Protein AF-A0A812VWT1-F1 (afdb_monomer_lite)

Secondary structure (DSSP, 8-state):
----PPP---------S----HHHHHHHHHHS-S-S----S-EE-TTS---S-BSS----SSPPSSTTTTTTEEPPPEEE--GGG-S--EEEE-S-PPB--S--TT--S--PPBP--S-STT-TTT-----TTTTTSHHHHHHHHHHHHHHHH--SEEEE-S--STTTSSSSBS---TT-----SSHIIIIIITTT-STTTTT--EEE---TTTTTTT-TTB-HHHHHHGGG---TT--S-EE--SSSEEEEEEESS-EEEEEE---GGGT---TT---TT-TT-

Organism: Symbiodinium pilosum (NCBI:txid2952)

InterPro domains:
  IPR004843 Calcineurin-like, phosphoesterase domain [PF00149] (89-245)
  IPR029052 Metallo-dependent phosphatase-like [G3DSA:3.60.21.10] (85-283)
  IPR029052 Metallo-dependent phosphatase-like [SSF56300] (87-274)
  IPR051558 Metallophosphoesterase Purple Acid Phosphatase [PTHR10161] (81-273)

Structure (mmCIF, N/CA/C/O backbone):
data_AF-A0A812VWT1-F1
#
_entry.id   AF-A0A812VWT1-F1
#
loop_
_atom_site.group_PDB
_atom_site.id
_atom_site.type_symbol
_atom_site.label_atom_id
_atom_site.label_alt_id
_atom_site.label_comp_id
_atom_site.label_asym_id
_atom_site.label_entity_id
_atom_site.label_seq_id
_atom_site.pdbx_PDB_ins_code
_atom_site.Cartn_x
_atom_site.Cartn_y
_atom_site.Cartn_z
_atom_site.occupancy
_atom_site.B_iso_or_equiv
_atom_site.auth_seq_id
_atom_site.auth_comp_id
_atom_site.auth_asym_id
_atom_site.auth_atom_id
_atom_site.pdbx_PDB_model_num
ATOM 1 N N . GLU A 1 1 ? 45.066 -14.397 -31.683 1.00 34.97 1 GLU A N 1
ATOM 2 C CA . GLU A 1 1 ? 45.046 -12.925 -31.746 1.00 34.97 1 GLU A CA 1
ATOM 3 C C . GLU A 1 1 ? 43.611 -12.455 -31.602 1.00 34.97 1 GLU A C 1
ATOM 5 O O . GLU A 1 1 ? 42.744 -12.846 -32.369 1.00 34.97 1 GLU A O 1
ATOM 10 N N . THR A 1 2 ? 43.358 -11.752 -30.507 1.00 27.92 2 THR A N 1
ATOM 11 C CA . THR A 1 2 ? 42.080 -11.172 -30.090 1.00 27.92 2 THR A CA 1
ATOM 12 C C . THR A 1 2 ? 41.893 -9.795 -30.716 1.00 27.92 2 THR A C 1
ATOM 14 O O . THR A 1 2 ? 42.810 -8.981 -30.677 1.00 27.92 2 THR A O 1
ATOM 17 N N . THR A 1 3 ? 40.701 -9.512 -31.235 1.00 26.77 3 THR A N 1
ATOM 18 C CA . THR A 1 3 ? 40.217 -8.151 -31.542 1.00 26.77 3 THR A CA 1
ATOM 19 C C . THR A 1 3 ? 38.682 -8.212 -31.554 1.00 26.77 3 THR A C 1
ATOM 21 O O . THR A 1 3 ? 38.081 -8.747 -32.476 1.00 26.77 3 THR A O 1
ATOM 24 N N . THR A 1 4 ? 38.048 -8.094 -30.383 1.00 27.67 4 THR A N 1
ATOM 25 C CA . THR A 1 4 ? 37.348 -6.894 -29.864 1.00 27.67 4 THR A CA 1
ATOM 26 C C . THR A 1 4 ? 36.261 -6.343 -30.789 1.00 27.67 4 THR A C 1
ATOM 28 O O . THR A 1 4 ? 36.541 -5.612 -31.736 1.00 27.67 4 THR A O 1
ATOM 31 N N . PHE A 1 5 ? 35.008 -6.655 -30.442 1.00 25.62 5 PHE A N 1
ATOM 32 C CA . PHE A 1 5 ? 33.813 -5.936 -30.877 1.00 25.62 5 PHE A CA 1
ATOM 33 C C . PHE A 1 5 ? 33.654 -4.657 -30.041 1.00 25.62 5 PHE A C 1
ATOM 35 O O . PHE A 1 5 ? 33.629 -4.716 -28.814 1.00 25.62 5 PHE A O 1
ATOM 42 N N . ASN A 1 6 ? 33.541 -3.511 -30.714 1.00 26.50 6 ASN A N 1
ATOM 43 C CA . ASN A 1 6 ? 33.273 -2.213 -30.098 1.00 26.50 6 ASN A CA 1
ATOM 44 C C . ASN A 1 6 ? 31.811 -2.124 -29.639 1.00 26.50 6 ASN A C 1
ATOM 46 O O . ASN A 1 6 ? 30.895 -2.172 -30.460 1.00 26.50 6 ASN A O 1
ATOM 50 N N . SER A 1 7 ? 31.600 -1.935 -28.337 1.00 28.67 7 SER A N 1
ATOM 51 C CA . SER A 1 7 ? 30.342 -1.454 -27.770 1.00 28.67 7 SER A CA 1
ATOM 52 C C . SER A 1 7 ? 30.236 0.057 -27.982 1.00 28.67 7 SER A C 1
ATOM 54 O O . SER A 1 7 ? 31.038 0.821 -27.445 1.00 28.67 7 SER A O 1
ATOM 56 N N . VAL A 1 8 ? 29.236 0.503 -28.738 1.00 28.08 8 VAL A N 1
ATOM 57 C CA . VAL A 1 8 ? 28.826 1.912 -28.770 1.00 28.08 8 VAL A CA 1
ATOM 58 C C . VAL A 1 8 ? 27.808 2.116 -27.648 1.00 28.08 8 VAL A C 1
ATOM 60 O O . VAL A 1 8 ? 26.605 1.995 -27.860 1.00 28.08 8 VAL A O 1
ATOM 63 N N . HIS A 1 9 ? 28.293 2.403 -26.440 1.00 30.34 9 HIS A N 1
ATOM 64 C CA . HIS A 1 9 ? 27.506 3.118 -25.438 1.00 30.34 9 HIS A CA 1
ATOM 65 C C . HIS A 1 9 ? 27.911 4.586 -25.503 1.00 30.34 9 HIS A C 1
ATOM 67 O O . HIS A 1 9 ? 29.009 4.968 -25.109 1.00 30.34 9 HIS A O 1
ATOM 73 N N . GLY A 1 10 ? 27.023 5.400 -26.072 1.00 25.78 10 GLY A N 1
ATOM 74 C CA . GLY A 1 10 ? 27.128 6.848 -26.022 1.00 25.78 10 GLY A CA 1
ATOM 75 C C . GLY A 1 10 ? 26.870 7.324 -24.599 1.00 25.78 10 GLY A C 1
ATOM 76 O O . GLY A 1 10 ? 25.722 7.492 -24.198 1.00 25.78 10 GLY A O 1
ATOM 77 N N . GLU A 1 11 ? 27.942 7.549 -23.847 1.00 28.80 11 GLU A N 1
ATOM 78 C CA . GLU A 1 11 ? 27.916 8.379 -22.650 1.00 28.80 11 GLU A CA 1
ATOM 79 C C . GLU A 1 11 ? 27.480 9.792 -23.050 1.00 28.80 11 GLU A C 1
ATOM 81 O O . GLU A 1 11 ? 28.238 10.556 -23.647 1.00 28.80 11 GLU A O 1
ATOM 86 N N . THR A 1 12 ? 26.248 10.163 -22.710 1.00 26.94 12 THR A N 1
ATOM 87 C CA . THR A 1 12 ? 25.876 11.578 -22.633 1.00 26.94 12 THR A CA 1
ATOM 88 C C . THR A 1 12 ? 26.062 11.997 -21.182 1.00 26.94 12 THR A C 1
ATOM 90 O O . THR A 1 12 ? 25.149 11.946 -20.364 1.00 26.94 12 THR A O 1
ATOM 93 N N . THR A 1 13 ? 27.298 12.347 -20.832 1.00 29.34 13 THR A N 1
ATOM 94 C CA . THR A 1 13 ? 27.622 12.953 -19.541 1.00 29.34 13 THR A CA 1
ATOM 95 C C . THR A 1 13 ? 27.065 14.375 -19.514 1.00 29.34 13 THR A C 1
ATOM 97 O O . THR A 1 13 ? 27.680 15.326 -19.998 1.00 29.34 13 THR A O 1
ATOM 100 N N . HIS A 1 14 ? 25.886 14.553 -18.919 1.00 28.39 14 HIS A N 1
ATOM 101 C CA . HIS A 1 14 ? 25.500 15.869 -18.427 1.00 28.39 14 HIS A CA 1
ATOM 102 C C . HIS A 1 14 ? 26.422 16.224 -17.255 1.00 28.39 14 HIS A C 1
ATOM 104 O O . HIS A 1 14 ? 26.310 15.680 -16.159 1.00 28.39 14 HIS A O 1
ATOM 110 N N . ARG A 1 15 ? 27.369 17.138 -17.505 1.00 31.44 15 ARG A N 1
ATOM 111 C CA . ARG A 1 15 ? 28.156 17.802 -16.460 1.00 31.44 15 ARG A CA 1
ATOM 112 C C . ARG A 1 15 ? 27.210 18.579 -15.547 1.00 31.44 15 ARG A C 1
ATOM 114 O O . ARG A 1 15 ? 26.847 19.712 -15.852 1.00 31.44 15 ARG A O 1
ATOM 121 N N . ILE A 1 16 ? 26.856 17.983 -14.416 1.00 34.50 16 ILE A N 1
ATOM 122 C CA . ILE A 1 16 ? 26.375 18.719 -13.250 1.00 34.50 16 ILE A CA 1
ATOM 123 C C . ILE A 1 16 ? 27.624 19.176 -12.491 1.00 34.50 16 ILE A C 1
ATOM 125 O O . ILE A 1 16 ? 28.526 18.387 -12.208 1.00 34.50 16 ILE A O 1
ATOM 129 N N . GLY A 1 17 ? 27.731 20.485 -12.275 1.00 32.81 17 GLY A N 1
ATOM 130 C CA . GLY A 1 17 ? 28.879 21.107 -11.628 1.00 32.81 17 GLY A CA 1
ATOM 131 C C . GLY A 1 17 ? 29.120 20.582 -10.211 1.00 32.81 17 GLY A C 1
ATOM 132 O O . GLY A 1 17 ? 28.182 20.307 -9.472 1.00 32.81 17 GLY A O 1
ATOM 133 N N . GLY A 1 18 ? 30.402 20.502 -9.843 1.00 40.88 18 GLY A N 1
ATOM 134 C CA . GLY A 1 18 ? 30.858 20.331 -8.463 1.00 40.88 18 GLY A CA 1
ATOM 135 C C . GLY A 1 18 ? 30.638 18.938 -7.877 1.00 40.88 18 GLY A C 1
ATOM 136 O O . GLY A 1 18 ? 29.881 18.788 -6.924 1.00 40.88 18 GLY A O 1
ATOM 137 N N . LEU A 1 19 ? 31.341 17.922 -8.388 1.00 41.72 19 LEU A N 1
ATOM 138 C CA . LEU A 1 19 ? 31.463 16.647 -7.679 1.00 41.72 19 LEU A CA 1
ATOM 139 C C . LEU A 1 19 ? 32.292 16.866 -6.408 1.00 41.72 19 LEU A C 1
ATOM 141 O O . LEU A 1 19 ? 33.521 16.909 -6.463 1.00 41.72 19 LEU A O 1
ATOM 145 N N . LYS A 1 20 ? 31.616 17.006 -5.265 1.00 45.88 20 LYS A N 1
ATOM 146 C CA . LYS A 1 20 ? 32.249 16.768 -3.965 1.00 45.88 20 LYS A CA 1
ATOM 147 C C . LYS A 1 20 ? 32.812 15.354 -3.974 1.00 45.88 20 LYS A C 1
ATOM 149 O O . LYS A 1 20 ? 32.154 14.420 -4.436 1.00 45.88 20 LYS A O 1
ATOM 154 N N . SER A 1 21 ? 34.027 15.184 -3.470 1.00 53.09 21 SER A N 1
ATOM 155 C CA . SER A 1 21 ? 34.589 13.842 -3.324 1.00 53.09 21 SER A CA 1
ATOM 156 C C . SER A 1 21 ? 33.705 13.005 -2.387 1.00 53.09 21 SER A C 1
ATOM 158 O O . SER A 1 21 ? 33.107 13.537 -1.450 1.00 53.09 21 SER A O 1
ATOM 160 N N . LEU A 1 22 ? 33.654 11.681 -2.576 1.00 51.12 22 LEU A N 1
ATOM 161 C CA . LEU A 1 22 ? 32.975 10.762 -1.642 1.00 51.12 22 LEU A CA 1
ATOM 162 C C . LEU A 1 22 ? 33.429 10.967 -0.183 1.00 51.12 22 LEU A C 1
ATOM 164 O O . LEU A 1 22 ? 32.666 10.743 0.754 1.00 51.12 22 LEU A O 1
ATOM 168 N N . TYR A 1 23 ? 34.665 11.435 0.009 1.00 47.44 23 TYR A N 1
ATOM 169 C CA . TYR A 1 23 ? 35.214 11.814 1.305 1.00 47.44 23 TYR A CA 1
ATOM 170 C C . TYR A 1 23 ? 34.559 13.080 1.889 1.00 47.44 23 TYR A C 1
ATOM 172 O O . TYR A 1 23 ? 34.243 13.113 3.076 1.00 47.44 23 TYR A O 1
ATOM 180 N N . GLU A 1 24 ? 34.308 14.101 1.069 1.00 51.75 24 GLU A N 1
ATOM 181 C CA . GLU A 1 24 ? 33.604 15.325 1.474 1.00 51.75 24 GLU A CA 1
ATOM 182 C C . GLU A 1 24 ? 32.124 15.064 1.764 1.00 51.75 24 GLU A C 1
ATOM 184 O O . GLU A 1 24 ? 31.616 15.552 2.770 1.00 51.75 24 GLU A O 1
ATOM 189 N N . VAL A 1 25 ? 31.463 14.222 0.960 1.00 55.09 25 VAL A N 1
ATOM 190 C CA . VAL A 1 25 ? 30.087 13.767 1.229 1.00 55.09 25 VAL A CA 1
ATOM 191 C C . VAL A 1 25 ? 30.027 12.992 2.550 1.00 55.09 25 VAL A C 1
ATOM 193 O O . VAL A 1 25 ? 29.169 13.267 3.387 1.00 55.09 25 VAL A O 1
ATOM 196 N N . ARG A 1 26 ? 30.981 12.082 2.807 1.00 51.81 26 ARG A N 1
ATOM 197 C CA . ARG A 1 26 ? 31.086 11.379 4.100 1.00 51.81 26 ARG A CA 1
ATOM 198 C C . ARG A 1 26 ? 31.306 12.330 5.272 1.00 51.81 26 ARG A C 1
ATOM 200 O O . ARG A 1 26 ? 30.700 12.125 6.317 1.00 51.81 26 ARG A O 1
ATOM 207 N N . LYS A 1 27 ? 32.136 13.363 5.119 1.00 50.69 27 LYS A N 1
ATOM 208 C CA . LYS A 1 27 ? 32.358 14.372 6.168 1.00 50.69 27 LYS A CA 1
ATOM 209 C C . LYS A 1 27 ? 31.110 15.216 6.439 1.00 50.69 27 LYS A C 1
ATOM 211 O O . LYS A 1 27 ? 30.833 15.512 7.597 1.00 50.69 27 LYS A O 1
ATOM 216 N N . GLU A 1 28 ? 30.344 15.568 5.406 1.00 53.78 28 GLU A N 1
ATOM 217 C CA . GLU A 1 28 ? 29.058 16.262 5.568 1.00 53.78 28 GLU A CA 1
ATOM 218 C C . GLU A 1 28 ? 28.001 15.383 6.244 1.00 53.78 28 GLU A C 1
ATOM 220 O O . GLU A 1 28 ? 27.223 15.878 7.058 1.00 53.78 28 GLU A O 1
ATOM 225 N N . LEU A 1 29 ? 27.998 14.079 5.958 1.00 51.81 29 LEU A N 1
ATOM 226 C CA . LEU A 1 29 ? 27.101 13.114 6.598 1.00 51.81 29 LEU A CA 1
ATOM 227 C C . LEU A 1 29 ? 27.525 12.767 8.032 1.00 51.81 29 LEU A C 1
ATOM 229 O O . LEU A 1 29 ? 26.666 12.514 8.863 1.00 51.81 29 LEU A O 1
ATOM 233 N N . GLN A 1 30 ? 28.817 12.821 8.368 1.00 47.88 30 GLN A N 1
ATOM 234 C CA . GLN A 1 30 ? 29.309 12.595 9.736 1.00 47.88 30 GLN A CA 1
ATOM 235 C C . GLN A 1 30 ? 28.859 13.672 10.741 1.00 47.88 30 GLN A C 1
ATOM 237 O O . GLN A 1 30 ? 28.889 13.420 11.943 1.00 47.88 30 GLN A O 1
ATOM 242 N N . GLY A 1 31 ? 28.439 14.854 10.270 1.00 40.66 31 GLY A N 1
ATOM 243 C CA . GLY A 1 31 ? 27.906 15.940 11.105 1.00 40.66 31 GLY A CA 1
ATOM 244 C C . GLY A 1 31 ? 26.381 16.085 11.078 1.00 40.66 31 GLY A C 1
ATOM 245 O O . GLY A 1 31 ? 25.823 16.813 11.898 1.00 40.66 31 GLY A O 1
ATOM 246 N N . LYS A 1 32 ? 25.693 15.403 10.156 1.00 43.75 32 LYS A N 1
ATOM 247 C CA . LYS A 1 32 ? 24.232 15.316 10.139 1.00 43.75 32 LYS A CA 1
ATOM 248 C C . LYS A 1 32 ? 23.856 14.061 10.904 1.00 43.75 32 LYS A C 1
ATOM 250 O O . LYS A 1 32 ? 24.212 12.967 10.486 1.00 43.75 32 LYS A O 1
ATOM 255 N N . HIS A 1 33 ? 23.169 14.212 12.031 1.00 41.91 33 HIS A N 1
ATOM 256 C CA . HIS A 1 33 ? 22.567 13.086 12.736 1.00 41.91 33 HIS A CA 1
ATOM 257 C C . HIS A 1 33 ? 21.877 12.152 11.725 1.00 41.91 33 HIS A C 1
ATOM 259 O O . HIS A 1 33 ? 20.839 12.504 11.170 1.00 41.91 33 HIS A O 1
ATOM 265 N N . MET A 1 34 ? 22.442 10.964 11.482 1.00 48.03 34 MET A N 1
ATOM 266 C CA . MET A 1 34 ? 21.641 9.839 11.010 1.00 48.03 34 MET A CA 1
ATOM 267 C C . MET A 1 34 ? 20.536 9.662 12.051 1.00 48.03 34 MET A C 1
ATOM 269 O O . MET A 1 34 ? 20.861 9.412 13.211 1.00 48.03 34 MET A O 1
ATOM 273 N N . GLN A 1 35 ? 19.289 9.924 11.636 1.00 52.25 35 GLN A N 1
ATOM 274 C CA . GLN A 1 35 ? 18.014 9.687 12.336 1.00 52.25 35 GLN A CA 1
ATOM 275 C C . GLN A 1 35 ? 18.205 9.295 13.815 1.00 52.25 35 GLN A C 1
ATOM 277 O O . GLN A 1 35 ? 18.299 8.106 14.126 1.00 52.25 35 GLN A O 1
ATOM 282 N N . PRO A 1 36 ? 18.321 10.260 14.747 1.00 44.22 36 PRO A N 1
ATOM 283 C CA . PRO A 1 36 ? 18.883 9.977 16.062 1.00 44.22 36 PRO A CA 1
ATOM 284 C C . PRO A 1 36 ? 17.966 9.159 16.975 1.00 44.22 36 PRO A C 1
ATOM 286 O O . PRO A 1 36 ? 18.393 8.823 18.068 1.00 44.22 36 PRO A O 1
ATOM 289 N N . ASN A 1 37 ? 16.741 8.809 16.568 1.00 49.91 37 ASN A N 1
ATOM 290 C CA . ASN A 1 37 ? 15.821 8.016 17.381 1.00 49.91 37 ASN A CA 1
ATOM 291 C C . ASN A 1 37 ? 14.827 7.249 16.494 1.00 49.91 37 ASN A C 1
ATOM 293 O O . ASN A 1 37 ? 13.688 7.687 16.328 1.00 49.91 37 ASN A O 1
ATOM 297 N N . LEU A 1 38 ? 15.222 6.094 15.944 1.00 60.44 38 LEU A N 1
ATOM 298 C CA . LEU A 1 38 ? 14.227 5.124 15.471 1.00 60.44 38 LEU A CA 1
ATOM 299 C C . LEU A 1 38 ? 13.329 4.779 16.662 1.00 60.44 38 LEU A C 1
ATOM 301 O O . LEU A 1 38 ? 13.798 4.264 17.681 1.00 60.44 38 LEU A O 1
ATOM 305 N N . ARG A 1 39 ? 12.047 5.135 16.574 1.00 70.19 39 ARG A N 1
ATOM 306 C CA . ARG A 1 39 ? 11.095 4.898 17.658 1.00 70.19 39 ARG A CA 1
ATOM 307 C C . ARG A 1 39 ? 10.825 3.398 17.730 1.00 70.19 39 ARG A C 1
ATOM 309 O O . ARG A 1 39 ? 10.106 2.842 16.913 1.00 70.19 39 ARG A O 1
ATOM 316 N N . THR A 1 40 ? 11.431 2.742 18.716 1.00 68.12 40 THR A N 1
ATOM 317 C CA . THR A 1 40 ? 11.319 1.287 18.928 1.00 68.12 40 THR A CA 1
ATOM 318 C C . THR A 1 40 ? 10.021 0.872 19.619 1.00 68.12 40 THR A C 1
ATOM 320 O O . THR A 1 40 ? 9.713 -0.315 19.688 1.00 68.12 40 THR A O 1
ATOM 323 N N . LYS A 1 41 ? 9.257 1.835 20.147 1.00 81.12 41 LYS A N 1
ATOM 324 C CA . LYS A 1 41 ? 7.926 1.619 20.720 1.00 81.12 41 LYS A CA 1
ATOM 325 C C . LYS A 1 41 ? 6.878 2.344 19.876 1.00 81.12 41 LYS A C 1
ATOM 327 O O . LYS A 1 41 ? 7.161 3.471 19.456 1.00 81.12 41 LYS A O 1
ATOM 332 N N . PRO A 1 42 ? 5.682 1.750 19.693 1.00 87.69 42 PRO A N 1
ATOM 333 C CA . PRO A 1 42 ? 4.574 2.441 19.057 1.00 87.69 42 PRO A CA 1
ATOM 334 C C . PRO A 1 42 ? 4.270 3.768 19.755 1.00 87.69 42 PRO A C 1
ATOM 336 O O . PRO A 1 42 ? 4.372 3.874 20.981 1.00 87.69 42 PRO A O 1
ATOM 339 N N . TRP A 1 43 ? 3.913 4.782 18.976 1.00 92.75 43 TRP A N 1
ATOM 340 C CA . TRP A 1 43 ? 3.609 6.123 19.473 1.00 92.75 43 TRP A CA 1
ATOM 341 C C . TRP A 1 43 ? 2.403 6.698 18.741 1.00 92.75 43 TRP A C 1
ATOM 343 O O . TRP A 1 43 ? 2.198 6.402 17.572 1.00 92.75 43 TRP A O 1
ATOM 353 N N . ARG A 1 44 ? 1.615 7.542 19.405 1.00 92.38 44 ARG A N 1
ATOM 354 C CA . ARG A 1 44 ? 0.428 8.152 18.796 1.00 92.38 44 ARG A CA 1
ATOM 355 C C . ARG A 1 44 ? 0.750 9.518 18.219 1.00 92.38 44 ARG A C 1
ATOM 357 O O . ARG A 1 44 ? 1.392 10.327 18.890 1.00 92.38 44 ARG A O 1
ATOM 364 N N . ASP A 1 45 ? 0.292 9.762 16.999 1.00 90.38 45 ASP A N 1
ATOM 365 C CA . ASP A 1 45 ? 0.400 11.073 16.370 1.00 90.38 45 ASP A CA 1
ATOM 366 C C . ASP A 1 45 ? -0.561 12.064 17.038 1.00 90.38 45 ASP A C 1
ATOM 368 O O . ASP A 1 45 ? -1.774 11.864 17.041 1.00 90.38 45 ASP A O 1
ATOM 372 N N . ALA A 1 46 ? -0.005 13.131 17.617 1.00 88.44 46 ALA A N 1
ATOM 373 C CA . ALA A 1 46 ? -0.764 14.163 18.318 1.00 88.44 46 ALA A CA 1
ATOM 374 C C . ALA A 1 46 ? -1.664 14.983 17.379 1.00 88.44 46 ALA A C 1
ATOM 376 O O . ALA A 1 46 ? -2.593 15.641 17.842 1.00 88.44 46 ALA A O 1
ATOM 377 N N . GLU A 1 47 ? -1.398 14.945 16.072 1.00 88.69 47 GLU A N 1
ATOM 378 C CA . GLU A 1 47 ? -2.200 15.626 15.053 1.00 88.69 47 GLU A CA 1
ATOM 379 C C . GLU A 1 47 ? -3.430 14.818 14.631 1.00 88.69 47 GLU A C 1
ATOM 381 O O . GLU A 1 47 ? -4.279 15.302 13.882 1.00 88.69 47 GLU A O 1
ATOM 386 N N . VAL A 1 48 ? -3.572 13.597 15.150 1.00 86.88 48 VAL A N 1
ATOM 387 C CA . VAL A 1 48 ? -4.759 12.776 14.955 1.00 86.88 48 VAL A CA 1
ATOM 388 C C . VAL A 1 48 ? -5.601 12.826 16.219 1.00 86.88 48 VAL A C 1
ATOM 390 O O . VAL A 1 48 ? -5.234 12.285 17.259 1.00 86.88 48 VAL A O 1
ATOM 393 N N . ALA A 1 49 ? -6.751 13.495 16.134 1.00 78.88 49 ALA A N 1
ATOM 394 C CA . ALA A 1 49 ? -7.647 13.637 17.273 1.00 78.88 49 ALA A CA 1
ATOM 395 C C . ALA A 1 49 ? -8.095 12.265 17.810 1.00 78.88 49 ALA A C 1
ATOM 397 O O . ALA A 1 49 ? -8.645 11.442 17.071 1.00 78.88 49 ALA A O 1
ATOM 398 N N . GLU A 1 50 ? -7.926 12.053 19.117 1.00 71.75 50 GLU A N 1
ATOM 399 C CA . GLU A 1 50 ? -8.528 10.925 19.824 1.00 71.75 50 GLU A CA 1
ATOM 400 C C . GLU A 1 50 ? -10.042 11.166 19.916 1.00 71.75 50 GLU A C 1
ATOM 402 O O . GLU A 1 50 ? -10.536 11.944 20.732 1.00 71.75 50 GLU A O 1
ATOM 407 N N . GLY A 1 51 ? -10.781 10.557 18.992 1.00 74.06 51 GLY A N 1
ATOM 408 C CA . GLY A 1 51 ? -12.233 10.659 18.902 1.00 74.06 51 GLY A CA 1
ATOM 409 C C . GLY A 1 51 ? -12.928 9.328 19.157 1.00 74.06 51 GLY A C 1
ATOM 410 O O . GLY A 1 51 ? -12.305 8.315 19.475 1.00 74.06 51 GLY A O 1
ATOM 411 N N . HIS A 1 52 ? -14.248 9.320 18.966 1.00 82.69 52 HIS A N 1
ATOM 412 C CA . HIS A 1 52 ? -14.981 8.064 18.861 1.00 82.69 52 HIS A CA 1
ATOM 413 C C . HIS A 1 52 ? -14.380 7.205 17.751 1.00 82.69 52 HIS A C 1
ATOM 415 O O . HIS A 1 52 ? -14.079 7.697 16.661 1.00 82.69 52 HIS A O 1
ATOM 421 N N . CYS A 1 53 ? -14.224 5.921 18.049 1.00 87.69 53 CYS A N 1
ATOM 422 C CA . CYS A 1 53 ? -13.670 4.961 17.117 1.00 87.69 53 CYS A CA 1
ATOM 423 C C . CYS A 1 53 ? -14.481 4.926 15.814 1.00 87.69 53 CYS A C 1
ATOM 425 O O . CYS A 1 53 ? -15.714 4.877 15.845 1.00 87.69 53 CYS A O 1
ATOM 427 N N . LYS A 1 54 ? -13.791 4.963 14.672 1.00 93.94 54 LYS A N 1
ATOM 428 C CA . LYS A 1 54 ? -14.406 5.002 13.338 1.00 93.94 54 LYS A CA 1
ATOM 429 C C . LYS A 1 54 ? -14.237 3.658 12.639 1.00 93.94 54 LYS A C 1
ATOM 431 O O . LYS A 1 54 ? -13.240 2.980 12.853 1.00 93.94 54 LYS A O 1
ATOM 436 N N . SER A 1 55 ? -15.140 3.320 11.723 1.00 94.19 55 SER A N 1
ATOM 437 C CA . SER A 1 55 ? -15.025 2.153 10.827 1.00 94.19 55 SER A CA 1
ATOM 438 C C . SER A 1 55 ? -14.110 2.393 9.620 1.00 94.19 55 SER A C 1
ATOM 440 O O . SER A 1 55 ? -14.285 1.813 8.552 1.00 94.19 55 SER A O 1
ATOM 442 N N . ARG A 1 56 ? -13.143 3.301 9.776 1.00 95.69 56 ARG A N 1
ATOM 443 C CA . ARG A 1 56 ? -12.166 3.678 8.758 1.00 95.69 56 ARG A CA 1
ATOM 444 C C . ARG A 1 56 ? -10.860 4.043 9.451 1.00 95.69 56 ARG A C 1
ATOM 446 O O . ARG A 1 56 ? -10.875 4.890 10.342 1.00 95.69 56 ARG A O 1
ATOM 453 N N . PHE A 1 57 ? -9.751 3.469 9.003 1.00 97.31 57 PHE A N 1
ATOM 454 C CA . PHE A 1 57 ? -8.411 3.808 9.469 1.00 97.31 57 PHE A CA 1
ATOM 455 C C . PHE A 1 57 ? -8.137 5.290 9.230 1.00 97.31 57 PHE A C 1
ATOM 457 O O . PHE A 1 57 ? -8.471 5.835 8.170 1.00 97.31 57 PHE A O 1
ATOM 464 N N . GLN A 1 58 ? -7.587 5.952 10.242 1.00 96.19 58 GLN A N 1
ATOM 465 C CA . GLN A 1 58 ? -7.349 7.391 10.247 1.00 96.19 58 GLN A CA 1
ATOM 466 C C . GLN A 1 58 ? -5.854 7.681 10.305 1.00 96.19 58 GLN A C 1
ATOM 468 O O . GLN A 1 58 ? -5.105 7.015 11.014 1.00 96.19 58 GLN A O 1
ATOM 473 N N . VAL A 1 59 ? -5.460 8.724 9.589 1.00 95.75 59 VAL A N 1
ATOM 474 C CA . VAL A 1 59 ? -4.142 9.354 9.645 1.00 95.75 59 VAL A CA 1
ATOM 475 C C . VAL A 1 59 ? -4.350 10.860 9.791 1.00 95.75 59 VAL A C 1
ATOM 477 O O . VAL A 1 59 ? -5.472 11.351 9.635 1.00 95.75 59 VAL A O 1
ATOM 480 N N . ARG A 1 60 ? -3.276 11.588 10.096 1.00 95.44 60 ARG A N 1
ATOM 481 C CA . ARG A 1 60 ? -3.245 13.056 10.048 1.00 95.44 60 ARG A CA 1
ATOM 482 C C . ARG A 1 60 ? -3.712 13.561 8.678 1.00 95.44 60 ARG A C 1
ATOM 484 O O . ARG A 1 60 ? -3.463 12.901 7.669 1.00 95.44 60 ARG A O 1
ATOM 491 N N . GLU A 1 61 ? -4.395 14.704 8.646 1.00 94.88 61 GLU A N 1
ATOM 492 C CA . GLU A 1 61 ? -4.935 15.271 7.398 1.00 94.88 61 GLU A CA 1
ATOM 493 C C . GLU A 1 61 ? -3.826 15.769 6.468 1.00 94.88 61 GLU A C 1
ATOM 495 O O . GLU A 1 61 ? -3.853 15.493 5.267 1.00 94.88 61 GLU A O 1
ATOM 500 N N . ASP A 1 62 ? -2.840 16.461 7.035 1.00 95.88 62 ASP A N 1
ATOM 501 C CA . ASP A 1 62 ? -1.688 16.956 6.294 1.00 95.88 62 ASP A CA 1
ATOM 502 C C . ASP A 1 62 ? -0.566 15.911 6.280 1.00 95.88 62 ASP A C 1
ATOM 504 O O . ASP A 1 62 ? -0.295 15.297 7.316 1.00 95.88 62 ASP A O 1
ATOM 508 N N . PRO A 1 63 ? 0.117 15.705 5.144 1.00 96.75 63 PRO A N 1
ATOM 509 C CA . PRO A 1 63 ? 1.247 14.787 5.071 1.00 96.75 63 PRO A CA 1
ATOM 510 C C . PRO A 1 63 ? 2.399 15.215 6.003 1.00 96.75 63 PRO A C 1
ATOM 512 O O . PRO A 1 63 ? 2.555 16.409 6.274 1.00 96.75 63 PRO A O 1
ATOM 515 N N . PRO A 1 64 ? 3.225 14.267 6.491 1.00 95.50 64 PRO A N 1
ATOM 516 C CA . PRO A 1 64 ? 4.454 14.597 7.213 1.00 95.50 64 PRO A CA 1
ATOM 517 C C . PRO A 1 64 ? 5.461 15.314 6.301 1.00 95.50 64 PRO A C 1
ATOM 519 O O . PRO A 1 64 ? 5.327 15.281 5.080 1.00 95.50 64 PRO A O 1
ATOM 522 N N . GLU A 1 65 ? 6.502 15.926 6.869 1.00 94.56 65 GLU A N 1
ATOM 523 C CA . GLU A 1 65 ? 7.551 16.579 6.071 1.00 94.56 65 GLU A CA 1
ATOM 524 C C . GLU A 1 65 ? 8.374 15.546 5.287 1.00 94.56 65 GLU A C 1
ATOM 526 O O . GLU A 1 65 ? 8.627 15.715 4.092 1.00 94.56 65 GLU A O 1
ATOM 531 N N . LEU A 1 66 ? 8.746 14.446 5.947 1.00 94.12 66 LEU A N 1
ATOM 532 C CA . LEU A 1 66 ? 9.491 13.335 5.367 1.00 94.12 66 LEU A CA 1
ATOM 533 C C . LEU A 1 66 ? 8.681 12.038 5.425 1.00 94.12 66 LEU A C 1
ATOM 535 O O . LEU A 1 66 ? 7.948 11.768 6.378 1.00 94.12 66 LEU A O 1
ATOM 539 N N . SER A 1 67 ? 8.917 11.158 4.451 1.00 92.88 67 SER A N 1
ATOM 540 C CA . SER A 1 67 ? 8.314 9.818 4.382 1.00 92.88 67 SER A CA 1
ATOM 541 C C . SER A 1 67 ? 8.600 8.939 5.608 1.00 92.88 67 SER A C 1
ATOM 543 O O . SER A 1 67 ? 7.896 7.964 5.858 1.00 92.88 67 SER A O 1
ATOM 545 N N . THR A 1 68 ? 9.619 9.287 6.396 1.00 92.62 68 THR A N 1
ATOM 546 C CA . THR A 1 68 ? 10.052 8.545 7.584 1.00 92.62 68 THR A CA 1
ATOM 547 C C . THR A 1 68 ? 9.559 9.117 8.912 1.00 92.62 68 THR A C 1
ATOM 549 O O . THR A 1 68 ? 9.771 8.480 9.942 1.00 92.62 68 THR A O 1
ATOM 552 N N . ASP A 1 69 ? 8.929 10.294 8.938 1.00 93.31 69 ASP A N 1
ATOM 553 C CA . ASP A 1 69 ? 8.596 10.968 10.207 1.00 93.31 69 ASP A CA 1
ATOM 554 C C . ASP A 1 69 ? 7.538 10.217 11.022 1.00 93.31 69 ASP A C 1
ATOM 556 O O . ASP A 1 69 ? 7.510 10.309 12.250 1.00 93.31 69 ASP A O 1
ATOM 560 N N . LEU A 1 70 ? 6.698 9.427 10.346 1.00 95.00 70 LEU A N 1
ATOM 561 C CA . LEU A 1 70 ? 5.657 8.599 10.958 1.00 95.00 70 LEU A CA 1
ATOM 562 C C . LEU A 1 70 ? 6.100 7.149 11.221 1.00 95.00 70 LEU A C 1
ATOM 564 O O . LEU A 1 70 ? 5.280 6.283 11.532 1.00 95.00 70 LEU A O 1
ATOM 568 N N . ASN A 1 71 ? 7.391 6.842 11.098 1.00 95.00 71 ASN A N 1
ATOM 569 C CA . ASN A 1 71 ? 7.900 5.505 11.390 1.00 95.00 71 ASN A CA 1
ATOM 570 C C . ASN A 1 71 ? 7.595 5.101 12.847 1.00 95.00 71 ASN A C 1
ATOM 572 O O . ASN A 1 71 ? 7.877 5.831 13.803 1.00 95.00 71 ASN A O 1
ATOM 576 N N . GLY A 1 72 ? 6.987 3.927 13.015 1.00 94.44 72 GLY A N 1
ATOM 577 C CA . GLY A 1 72 ? 6.562 3.381 14.304 1.00 94.44 72 GLY A CA 1
ATOM 578 C C . GLY A 1 72 ? 5.252 3.955 14.844 1.00 94.44 72 GLY A C 1
ATOM 579 O O . GLY A 1 72 ? 4.938 3.710 16.008 1.00 94.44 72 GLY A O 1
ATOM 580 N N . VAL A 1 73 ? 4.496 4.728 14.057 1.00 96.06 73 VAL A N 1
ATOM 581 C CA . VAL A 1 73 ? 3.220 5.295 14.515 1.00 96.06 73 VAL A CA 1
ATOM 582 C C . VAL A 1 73 ? 2.197 4.190 14.827 1.00 96.06 73 VAL A C 1
ATOM 584 O O . VAL A 1 73 ? 2.073 3.205 14.100 1.00 96.06 73 VAL A O 1
ATOM 587 N N . GLU A 1 74 ? 1.466 4.341 15.928 1.00 96.50 74 GLU A N 1
ATOM 588 C CA . GLU A 1 74 ? 0.230 3.621 16.235 1.00 96.50 74 GLU A CA 1
ATOM 589 C C . GLU A 1 74 ? -0.936 4.468 15.729 1.00 96.50 74 GLU A C 1
ATOM 591 O O . GLU A 1 74 ? -1.148 5.587 16.204 1.00 96.50 74 GLU A O 1
ATOM 596 N N . LEU A 1 75 ? -1.680 3.942 14.757 1.00 96.44 75 LEU A N 1
ATOM 597 C CA . LEU A 1 75 ? -2.901 4.587 14.288 1.00 96.44 75 LEU A CA 1
ATOM 598 C C . LEU A 1 75 ? -3.977 4.556 15.382 1.00 96.44 75 LEU A C 1
ATOM 600 O O . LEU A 1 75 ? -3.965 3.659 16.231 1.00 96.44 75 LEU A O 1
ATOM 604 N N . PRO A 1 76 ? -4.943 5.491 15.359 1.00 95.81 76 PRO A N 1
ATOM 605 C CA . PRO A 1 76 ? -6.110 5.384 16.218 1.00 95.81 76 PRO A CA 1
ATOM 606 C C . PRO A 1 76 ? -6.834 4.055 16.013 1.00 95.81 76 PRO A C 1
ATOM 608 O O . PRO A 1 76 ? -6.838 3.483 14.919 1.00 95.81 76 PRO A O 1
ATOM 611 N N . GLU A 1 77 ? -7.504 3.601 17.069 1.00 95.69 77 GLU A N 1
ATOM 612 C CA . GLU A 1 77 ? -8.331 2.403 17.002 1.00 95.69 77 GLU A CA 1
ATOM 613 C C . GLU A 1 77 ? -9.371 2.527 15.879 1.00 95.69 77 GLU A C 1
ATOM 615 O O . GLU A 1 77 ? -10.046 3.552 15.737 1.00 95.69 77 GLU A O 1
ATOM 620 N N . THR A 1 78 ? -9.499 1.465 15.085 1.00 97.19 78 THR A N 1
ATOM 621 C CA . THR A 1 78 ? -10.507 1.341 14.025 1.00 97.19 78 THR A CA 1
ATOM 622 C C . THR A 1 78 ? -11.519 0.271 14.414 1.00 97.19 78 THR A C 1
ATOM 624 O O . THR A 1 78 ? -11.132 -0.809 14.853 1.00 97.19 78 THR A O 1
ATOM 627 N N . CYS A 1 79 ? -12.813 0.558 14.279 1.00 96.81 79 CYS A N 1
ATOM 628 C CA . CYS A 1 79 ? -13.877 -0.282 14.826 1.00 96.81 79 CYS A CA 1
ATOM 629 C C . CYS A 1 79 ? -14.835 -0.803 13.766 1.00 96.81 79 CYS A C 1
ATOM 631 O O . CYS A 1 79 ? -15.447 -0.028 13.034 1.00 96.81 79 CYS A O 1
ATOM 633 N N . PHE A 1 80 ? -15.050 -2.112 13.776 1.00 96.81 80 PHE A N 1
ATOM 634 C CA . PHE A 1 80 ? -16.010 -2.811 12.935 1.00 96.81 80 PHE A CA 1
ATOM 635 C C . PHE A 1 80 ? -17.009 -3.533 13.846 1.00 96.81 80 PHE A C 1
ATOM 637 O O . PHE A 1 80 ? -16.797 -4.675 14.230 1.00 96.81 80 PHE A O 1
ATOM 644 N N . TYR A 1 81 ? -18.072 -2.825 14.239 1.00 95.75 81 TYR A N 1
ATOM 645 C CA . TYR A 1 81 ? -19.109 -3.330 15.159 1.00 95.75 81 TYR A CA 1
ATOM 646 C C . TYR A 1 81 ? -20.404 -3.757 14.458 1.00 95.75 81 TYR A C 1
ATOM 648 O O . TYR A 1 81 ? -21.378 -4.123 15.112 1.00 95.75 81 TYR A O 1
ATOM 656 N N . ASP A 1 82 ? -20.462 -3.639 13.130 1.00 94.25 82 ASP A N 1
ATOM 657 C CA . ASP A 1 82 ? -21.623 -4.087 12.369 1.00 94.25 82 ASP A CA 1
ATOM 658 C C . ASP A 1 82 ? -21.575 -5.606 12.177 1.00 94.25 82 ASP A C 1
ATOM 660 O O . ASP A 1 82 ? -21.194 -6.102 11.118 1.00 94.25 82 ASP A O 1
ATOM 664 N N . ASP A 1 83 ? -21.989 -6.336 13.210 1.00 94.12 83 ASP A N 1
ATOM 665 C CA . ASP A 1 83 ? -22.084 -7.798 13.175 1.00 94.12 83 ASP A CA 1
ATOM 666 C C . ASP A 1 83 ? -23.260 -8.284 12.302 1.00 94.12 83 ASP A C 1
ATOM 668 O O . ASP A 1 83 ? -23.397 -9.479 12.026 1.00 94.12 83 ASP A O 1
ATOM 672 N N . SER A 1 84 ? -24.134 -7.376 11.836 1.00 93.69 84 SER A N 1
ATOM 673 C CA . SER A 1 84 ? -25.315 -7.746 11.042 1.00 93.69 84 SER A CA 1
ATOM 674 C C . SER A 1 84 ? -24.954 -8.298 9.661 1.00 93.69 84 SER A C 1
ATOM 676 O O . SER A 1 84 ? -25.738 -9.046 9.071 1.00 93.69 84 SER A O 1
ATOM 678 N N . LYS A 1 85 ? -23.742 -8.005 9.169 1.00 90.38 85 LYS A N 1
ATOM 679 C CA . LYS A 1 85 ? -23.207 -8.557 7.918 1.00 90.38 85 LYS A CA 1
ATOM 680 C C . LYS A 1 85 ? -22.715 -10.007 8.036 1.00 90.38 85 LYS A C 1
ATOM 682 O O . LYS A 1 85 ? -22.339 -10.599 7.025 1.00 90.38 85 LYS A O 1
ATOM 687 N N . GLY A 1 86 ? -22.725 -10.583 9.240 1.00 93.25 86 GLY A N 1
ATOM 688 C CA . GLY A 1 86 ? -22.174 -11.906 9.518 1.00 93.25 86 GLY A CA 1
ATOM 689 C C . GLY A 1 86 ? -20.672 -11.858 9.825 1.00 93.25 86 GLY A C 1
ATOM 690 O O . GLY A 1 86 ? -20.186 -10.846 10.325 1.00 93.25 86 GLY A O 1
ATOM 691 N N . PRO A 1 87 ? -19.922 -12.947 9.565 1.00 95.31 87 PRO A N 1
ATOM 692 C CA . PRO A 1 87 ? -18.499 -13.004 9.883 1.00 95.31 87 PRO A CA 1
ATOM 693 C C . PRO A 1 87 ? -17.698 -11.866 9.238 1.00 95.31 87 PRO A C 1
ATOM 695 O O . PRO A 1 87 ? -17.895 -11.534 8.067 1.00 95.31 87 PRO A O 1
ATOM 698 N N . HIS A 1 88 ? -16.759 -11.309 9.999 1.00 96.44 88 HIS A N 1
ATOM 699 C CA . HIS A 1 88 ? -15.793 -10.335 9.502 1.00 96.44 88 HIS A CA 1
ATOM 700 C C . HIS A 1 88 ? -14.728 -11.011 8.638 1.00 96.44 88 HIS A C 1
ATOM 702 O O . HIS A 1 88 ? -14.264 -12.112 8.945 1.00 96.44 88 HIS A O 1
ATOM 708 N N . HIS A 1 89 ? -14.325 -10.340 7.559 1.00 97.56 89 HIS A N 1
ATOM 709 C CA . HIS A 1 89 ? -13.328 -10.848 6.621 1.00 97.56 89 HIS A CA 1
ATOM 710 C C . HIS A 1 89 ? -12.286 -9.774 6.338 1.00 97.56 89 HIS A C 1
ATOM 712 O O . HIS A 1 89 ? -12.611 -8.605 6.152 1.00 97.56 89 HIS A O 1
ATOM 718 N N . ILE A 1 90 ? -11.029 -10.190 6.246 1.00 97.75 90 ILE A N 1
ATOM 719 C CA . ILE A 1 90 ? -9.914 -9.339 5.839 1.00 97.75 90 ILE A CA 1
ATOM 720 C C . ILE A 1 90 ? -9.316 -9.975 4.596 1.00 97.75 90 ILE A C 1
ATOM 722 O O . ILE A 1 90 ? -9.055 -11.179 4.578 1.00 97.75 90 ILE A O 1
ATOM 726 N N . PHE A 1 91 ? -9.127 -9.187 3.544 1.00 98.31 91 PHE A N 1
ATOM 727 C CA . PHE A 1 91 ? -8.432 -9.663 2.351 1.00 98.31 91 PHE A CA 1
ATOM 728 C C . PHE A 1 91 ? -6.945 -9.384 2.479 1.00 98.31 91 PHE A C 1
ATOM 730 O O . PHE A 1 91 ? -6.555 -8.364 3.037 1.00 98.31 91 PHE A O 1
ATOM 737 N N . VAL A 1 92 ? -6.122 -10.290 1.961 1.00 98.12 92 VAL A N 1
ATOM 738 C CA . VAL A 1 92 ? -4.664 -10.174 2.002 1.00 98.12 92 VAL A CA 1
ATOM 739 C C . VAL A 1 92 ? -4.121 -10.355 0.591 1.00 98.12 92 VAL A C 1
ATOM 741 O O . VAL A 1 92 ? -4.557 -11.262 -0.121 1.00 98.12 92 VAL A O 1
ATOM 744 N N . ILE A 1 93 ? -3.199 -9.488 0.185 1.00 97.81 93 ILE A N 1
ATOM 745 C CA . ILE A 1 93 ? -2.563 -9.500 -1.134 1.00 97.81 93 ILE A CA 1
ATOM 746 C C . ILE A 1 93 ? -1.089 -9.096 -1.010 1.00 97.81 93 ILE A C 1
ATOM 748 O O . ILE A 1 93 ? -0.756 -8.265 -0.177 1.00 97.81 93 ILE A O 1
ATOM 752 N N . GLY A 1 94 ? -0.220 -9.675 -1.830 1.00 95.88 94 GLY A N 1
ATOM 753 C CA . GLY A 1 94 ? 1.200 -9.339 -1.994 1.00 95.88 94 GLY A CA 1
ATOM 754 C C . GLY A 1 94 ? 1.639 -9.737 -3.405 1.00 95.88 94 GLY A C 1
ATOM 755 O O . GLY A 1 94 ? 0.865 -10.412 -4.093 1.00 95.88 94 GLY A O 1
ATOM 756 N N . ASP A 1 95 ? 2.814 -9.288 -3.846 1.00 93.88 95 ASP A N 1
ATOM 757 C CA . ASP A 1 95 ? 3.411 -9.669 -5.139 1.00 93.88 95 ASP A CA 1
ATOM 758 C C . ASP A 1 95 ? 2.450 -9.470 -6.331 1.00 93.88 95 ASP A C 1
ATOM 760 O O . ASP A 1 95 ? 2.246 -10.348 -7.176 1.00 93.88 95 ASP A O 1
ATOM 764 N N . TRP A 1 96 ? 1.765 -8.324 -6.368 1.00 92.69 96 TRP A N 1
ATOM 765 C CA . TRP A 1 96 ? 0.601 -8.131 -7.244 1.00 92.69 96 TRP A CA 1
ATOM 766 C C . TRP A 1 96 ? 0.787 -7.066 -8.324 1.00 92.69 96 TRP A C 1
ATOM 768 O O . TRP A 1 96 ? -0.002 -7.022 -9.274 1.00 92.69 96 TRP A O 1
ATOM 778 N N . GLY A 1 97 ? 1.794 -6.202 -8.192 1.00 88.50 97 GLY A N 1
ATOM 779 C CA . GLY A 1 97 ? 2.039 -5.099 -9.113 1.00 88.50 97 GLY A CA 1
ATOM 780 C C . GLY A 1 97 ? 2.419 -5.544 -10.520 1.00 88.50 97 GLY A C 1
ATOM 781 O O . GLY A 1 97 ? 3.457 -6.158 -10.739 1.00 88.50 97 GLY A O 1
ATOM 782 N N . GLY A 1 98 ? 1.638 -5.188 -11.532 1.00 86.75 98 GLY A N 1
ATOM 783 C CA . GLY A 1 98 ? 2.072 -5.387 -12.911 1.00 86.75 98 GLY A CA 1
ATOM 784 C C . GLY A 1 98 ? 3.036 -4.303 -13.408 1.00 86.75 98 GLY A C 1
ATOM 785 O O . GLY A 1 98 ? 3.088 -3.185 -12.896 1.00 86.75 98 GLY A O 1
ATOM 786 N N . VAL A 1 99 ? 3.777 -4.629 -14.465 1.00 86.44 99 VAL A N 1
ATOM 787 C CA . VAL A 1 99 ? 4.729 -3.740 -15.140 1.00 86.44 99 VAL A CA 1
ATOM 788 C C . VAL A 1 99 ? 4.012 -2.944 -16.220 1.00 86.44 99 VAL A C 1
ATOM 790 O O . VAL A 1 99 ? 3.310 -3.516 -17.060 1.00 86.44 99 VAL A O 1
ATOM 793 N N . ILE A 1 100 ? 4.252 -1.635 -16.274 1.00 80.12 100 ILE A N 1
ATOM 794 C CA . ILE A 1 100 ? 3.822 -0.807 -17.403 1.00 80.12 100 ILE A CA 1
ATOM 795 C C . ILE A 1 100 ? 5.051 -0.305 -18.165 1.00 80.12 100 ILE A C 1
ATOM 797 O O . ILE A 1 100 ? 5.884 0.413 -17.623 1.00 80.12 100 ILE A O 1
ATOM 801 N N . ASP A 1 101 ? 5.174 -0.692 -19.440 1.00 65.38 101 ASP A N 1
ATOM 802 C CA . ASP A 1 101 ? 6.329 -0.328 -20.269 1.00 65.38 101 ASP A CA 1
ATOM 803 C C . ASP A 1 101 ? 6.358 1.187 -20.581 1.00 65.38 101 ASP A C 1
ATOM 805 O O . ASP A 1 101 ? 5.444 1.724 -21.224 1.00 65.38 101 ASP A O 1
ATOM 809 N N . TRP A 1 102 ? 7.472 1.843 -20.229 1.00 52.19 102 TRP A N 1
ATOM 810 C CA . TRP A 1 102 ? 7.822 3.228 -20.603 1.00 52.19 102 TRP A CA 1
ATOM 811 C C . TRP A 1 102 ? 7.971 3.428 -22.129 1.00 52.19 102 TRP A C 1
ATOM 813 O O . TRP A 1 102 ? 7.664 4.488 -22.665 1.00 52.19 102 TRP A O 1
ATOM 823 N N . TYR A 1 103 ? 8.394 2.389 -22.857 1.00 42.34 103 TYR A N 1
ATOM 824 C CA . TYR A 1 103 ? 8.983 2.474 -24.206 1.00 42.34 103 TYR A CA 1
ATOM 825 C C . TYR A 1 103 ? 8.042 2.147 -25.379 1.00 42.34 103 TYR A C 1
ATOM 827 O O . TYR A 1 103 ? 8.437 1.509 -26.350 1.00 42.34 103 TYR A O 1
ATOM 835 N N . ASP A 1 104 ? 6.794 2.598 -25.333 1.00 44.75 104 ASP A N 1
ATOM 836 C CA . ASP A 1 104 ? 6.005 2.646 -26.572 1.00 44.75 104 ASP A CA 1
ATOM 837 C C . ASP A 1 104 ? 5.284 3.983 -26.641 1.00 44.75 104 ASP A C 1
ATOM 839 O O . ASP A 1 104 ? 4.184 4.139 -26.109 1.00 44.75 104 ASP A O 1
ATOM 843 N N . SER A 1 105 ? 5.978 4.957 -27.226 1.00 41.72 105 SER A N 1
ATOM 844 C CA . SER A 1 105 ? 5.484 6.300 -27.519 1.00 41.72 105 SER A CA 1
ATOM 845 C C . SER A 1 105 ? 4.455 6.323 -28.656 1.00 41.72 105 SER A C 1
ATOM 847 O O . SER A 1 105 ? 3.952 7.395 -28.975 1.00 41.72 105 SER A O 1
ATOM 849 N N . ASN A 1 106 ? 4.130 5.172 -29.263 1.00 41.34 106 ASN A N 1
ATOM 850 C CA . ASN A 1 106 ? 3.212 5.069 -30.399 1.00 41.34 106 ASN A CA 1
ATOM 851 C C . ASN A 1 106 ? 1.851 4.439 -30.053 1.00 41.34 106 ASN A C 1
ATOM 853 O O . ASN A 1 106 ? 1.000 4.333 -30.937 1.00 41.34 106 ASN A O 1
ATOM 857 N N . SER A 1 107 ? 1.591 4.037 -28.803 1.00 44.03 107 SER A N 1
ATOM 858 C CA . SER A 1 107 ? 0.289 3.464 -28.434 1.00 44.03 107 SER A CA 1
ATOM 859 C C . SER A 1 107 ? -0.629 4.507 -27.782 1.00 44.03 107 SER A C 1
ATOM 861 O O . SER A 1 107 ? -0.482 4.828 -26.606 1.00 44.03 107 SER A O 1
ATOM 863 N N . HIS A 1 108 ? -1.639 4.980 -28.514 1.00 43.69 108 HIS A N 1
ATOM 864 C CA . HIS A 1 108 ? -2.719 5.852 -28.014 1.00 43.69 108 HIS A CA 1
ATOM 865 C C . HIS A 1 108 ? -3.712 5.158 -27.051 1.00 43.69 108 HIS A C 1
ATOM 867 O O . HIS A 1 108 ? -4.811 5.663 -26.828 1.00 43.69 108 HIS A O 1
ATOM 873 N N . PHE A 1 109 ? -3.362 3.999 -26.488 1.00 45.66 109 PHE A N 1
ATOM 874 C CA . PHE A 1 109 ? -4.242 3.207 -25.630 1.00 45.66 109 PHE A CA 1
ATOM 875 C C . PHE A 1 109 ? -3.708 3.133 -24.202 1.00 45.66 109 PHE A C 1
ATOM 877 O O . PHE A 1 109 ? -2.501 3.044 -23.976 1.00 45.66 109 PHE A O 1
ATOM 884 N N . VAL A 1 110 ? -4.641 3.131 -23.248 1.00 50.62 110 VAL A N 1
ATOM 885 C CA . VAL A 1 110 ? -4.412 2.807 -21.837 1.00 50.62 110 VAL A CA 1
ATOM 886 C C . VAL A 1 110 ? -3.671 1.468 -21.767 1.00 50.62 110 VAL A C 1
ATOM 888 O O . VAL A 1 110 ? -4.201 0.440 -22.193 1.00 50.62 110 VAL A O 1
ATOM 891 N N . LYS A 1 111 ? -2.415 1.481 -21.306 1.00 64.19 111 LYS A N 1
ATOM 892 C CA . LYS A 1 111 ? -1.586 0.274 -21.259 1.00 64.19 111 LYS A CA 1
ATOM 893 C C . LYS A 1 111 ? -1.997 -0.563 -20.057 1.00 64.19 111 LYS A C 1
ATOM 895 O O . LYS A 1 111 ? -1.712 -0.211 -18.917 1.00 64.19 111 LYS A O 1
ATOM 900 N N . SER A 1 112 ? -2.651 -1.685 -20.333 1.00 72.38 112 SER A N 1
ATOM 901 C CA . SER A 1 112 ? -2.870 -2.733 -19.346 1.00 72.38 112 SER A CA 1
ATOM 902 C C . SER A 1 112 ? -1.530 -3.193 -18.755 1.00 72.38 112 SER A C 1
ATOM 904 O O . SER A 1 112 ? -0.585 -3.411 -19.525 1.00 72.38 112 SER A O 1
ATOM 906 N N . PRO A 1 113 ? -1.431 -3.357 -17.427 1.00 83.88 113 PRO A N 1
ATOM 907 C CA . PRO A 1 113 ? -0.223 -3.881 -16.813 1.00 83.88 113 PRO A CA 1
ATOM 908 C C . PRO A 1 113 ? 0.097 -5.284 -17.337 1.00 83.88 113 PRO A C 1
ATOM 910 O O . PRO A 1 113 ? -0.788 -6.124 -17.515 1.00 83.88 113 PRO A O 1
ATOM 913 N N . LYS A 1 114 ? 1.382 -5.523 -17.597 1.00 85.38 114 LYS A N 1
ATOM 914 C CA . LYS A 1 114 ? 1.934 -6.821 -17.991 1.00 85.38 114 LYS A CA 1
ATOM 915 C C . LYS A 1 114 ? 2.480 -7.535 -16.760 1.00 85.38 114 LYS A C 1
ATOM 917 O O . LYS A 1 114 ? 2.938 -6.897 -15.820 1.00 85.38 114 LYS A O 1
ATOM 922 N N . THR A 1 115 ? 2.486 -8.859 -16.784 1.00 86.75 115 THR A N 1
ATOM 923 C CA . THR A 1 115 ? 3.070 -9.654 -15.699 1.00 86.75 115 THR A CA 1
ATOM 924 C C . THR A 1 115 ? 4.580 -9.434 -15.622 1.00 86.75 115 THR A C 1
ATOM 926 O O . THR A 1 115 ? 5.275 -9.468 -16.643 1.00 86.75 115 THR A O 1
ATOM 929 N N . ALA A 1 116 ? 5.079 -9.218 -14.407 1.00 86.00 116 ALA A N 1
ATOM 930 C CA . ALA A 1 116 ? 6.496 -9.281 -14.085 1.00 86.00 116 ALA A CA 1
ATOM 931 C C . ALA A 1 116 ? 6.932 -10.757 -14.087 1.00 86.00 116 ALA A C 1
ATOM 933 O O . ALA A 1 116 ? 6.822 -11.447 -13.080 1.00 86.00 116 ALA A O 1
ATOM 934 N N . ASP A 1 117 ? 7.339 -11.285 -15.245 1.00 83.38 117 ASP A N 1
ATOM 935 C CA . ASP A 1 117 ? 7.742 -12.688 -15.380 1.00 83.38 117 ASP A CA 1
ATOM 936 C C . ASP A 1 117 ? 9.141 -12.8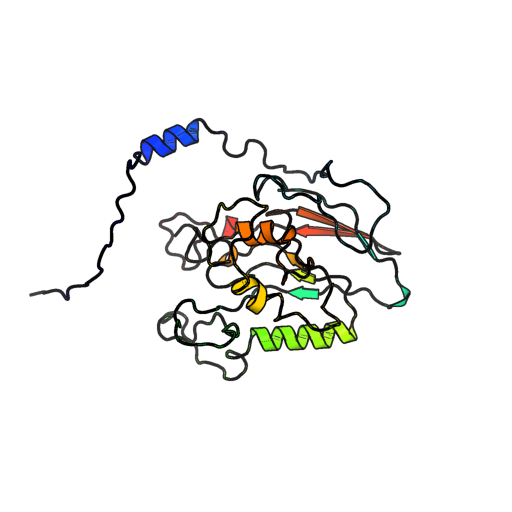79 -15.988 1.00 83.38 117 ASP A C 1
ATOM 938 O O . ASP A 1 117 ? 9.697 -12.015 -16.671 1.00 83.38 117 ASP A O 1
ATOM 942 N N . HIS A 1 118 ? 9.694 -14.074 -15.765 1.00 82.31 118 HIS A N 1
ATOM 943 C CA . HIS A 1 118 ? 10.937 -14.543 -16.375 1.00 82.31 118 HIS A CA 1
ATOM 944 C C . HIS A 1 118 ? 10.695 -15.352 -17.665 1.00 82.31 118 HIS A C 1
ATOM 946 O O . HIS A 1 118 ? 11.464 -16.250 -17.994 1.00 82.31 118 HIS A O 1
ATOM 952 N N . THR A 1 119 ? 9.631 -15.067 -18.430 1.00 80.38 119 THR A N 1
ATOM 953 C CA . THR A 1 119 ? 9.366 -15.781 -19.702 1.00 80.38 119 THR A CA 1
ATOM 954 C C . THR A 1 119 ? 10.199 -15.246 -20.868 1.00 80.38 119 THR A C 1
ATOM 956 O O . THR A 1 119 ? 10.291 -15.858 -21.933 1.00 80.38 119 THR A O 1
ATOM 959 N N . ARG A 1 120 ? 10.838 -14.083 -20.694 1.00 77.19 120 ARG A N 1
ATOM 960 C CA . ARG A 1 120 ? 11.732 -13.499 -21.699 1.00 77.19 120 ARG A CA 1
ATOM 961 C C . ARG A 1 120 ? 13.102 -14.174 -21.644 1.00 77.19 120 ARG A C 1
ATOM 963 O O . ARG A 1 120 ? 13.701 -14.295 -20.582 1.00 77.19 120 ARG A O 1
ATOM 970 N N . LYS A 1 121 ? 13.664 -14.499 -22.815 1.00 77.75 121 LYS A N 1
ATOM 971 C CA . LYS A 1 121 ? 14.996 -15.130 -22.959 1.00 77.75 121 LYS A CA 1
ATOM 972 C C . LYS A 1 121 ? 16.164 -14.328 -22.365 1.00 77.75 121 LYS A C 1
ATOM 974 O O . LYS A 1 121 ? 17.238 -14.887 -22.187 1.00 77.75 121 LYS A O 1
ATOM 979 N N . VAL A 1 122 ? 15.963 -13.040 -22.072 1.00 75.69 122 VAL A N 1
ATOM 980 C CA . VAL A 1 122 ? 16.948 -12.198 -21.371 1.00 75.69 122 VAL A CA 1
ATOM 981 C C . VAL A 1 122 ? 17.221 -12.696 -19.944 1.00 75.69 122 VAL A C 1
ATOM 983 O O . VAL A 1 122 ? 18.324 -12.520 -19.443 1.00 75.69 122 VAL A O 1
ATOM 986 N N . PHE A 1 123 ? 16.270 -13.401 -19.324 1.00 76.44 123 PHE A N 1
ATOM 987 C CA . PHE A 1 123 ? 16.409 -14.005 -17.998 1.00 76.44 123 PHE A CA 1
ATOM 988 C C . PHE A 1 123 ? 16.884 -15.460 -18.096 1.00 76.44 123 PHE A C 1
ATOM 990 O O . PHE A 1 123 ? 16.218 -16.372 -17.620 1.00 76.44 123 PHE A O 1
ATOM 997 N N . ALA A 1 124 ? 18.017 -15.706 -18.760 1.00 71.81 124 ALA A N 1
ATOM 998 C CA . ALA A 1 124 ? 18.451 -17.059 -19.128 1.00 71.81 124 ALA A CA 1
ATOM 999 C C . ALA A 1 124 ? 18.572 -18.042 -17.941 1.00 71.81 124 ALA A C 1
ATOM 1001 O O . ALA A 1 124 ? 18.284 -19.224 -18.110 1.00 71.81 124 ALA A O 1
ATOM 1002 N N . SER A 1 125 ? 18.944 -17.569 -16.745 1.00 75.50 125 SER A N 1
ATOM 1003 C CA . SER A 1 125 ? 19.054 -18.389 -15.525 1.00 75.50 125 SER A CA 1
ATOM 1004 C C . SER A 1 125 ? 17.707 -18.806 -14.924 1.00 75.50 125 SER A C 1
ATOM 1006 O O . SER A 1 125 ? 17.650 -19.787 -14.185 1.00 75.50 125 SER A O 1
ATOM 1008 N N . HIS A 1 126 ? 16.629 -18.086 -15.244 1.00 75.12 126 HIS A N 1
ATOM 1009 C CA . HIS A 1 126 ? 15.285 -18.295 -14.691 1.00 75.12 126 HIS A CA 1
ATOM 1010 C C . HIS A 1 126 ? 14.218 -18.444 -15.780 1.00 75.12 126 HIS A C 1
ATOM 1012 O O . HIS A 1 126 ? 13.022 -18.358 -15.497 1.00 75.12 126 HIS A O 1
ATOM 1018 N N . HIS A 1 127 ? 14.646 -18.661 -17.027 1.00 81.94 127 HIS A N 1
ATOM 1019 C CA . HIS A 1 127 ? 13.748 -18.741 -18.165 1.00 81.94 127 HIS A CA 1
ATOM 1020 C C . HIS A 1 127 ? 12.790 -19.913 -17.989 1.00 81.94 127 HIS A C 1
ATOM 1022 O O . HIS A 1 127 ? 13.205 -21.065 -17.846 1.00 81.94 127 HIS A O 1
ATOM 1028 N N . ARG A 1 128 ? 11.499 -19.614 -18.082 1.00 86.44 128 ARG A N 1
ATOM 1029 C CA . ARG A 1 128 ? 10.444 -20.620 -18.148 1.00 86.44 128 ARG A CA 1
ATOM 1030 C C . ARG A 1 128 ? 9.534 -20.360 -19.333 1.00 86.44 128 ARG A C 1
ATOM 1032 O O . ARG A 1 128 ? 9.386 -19.223 -19.778 1.00 86.44 128 ARG A O 1
ATOM 1039 N N . ASP A 1 129 ? 8.876 -21.413 -19.796 1.00 85.50 129 ASP A N 1
ATOM 1040 C CA . ASP A 1 129 ? 7.867 -21.274 -20.835 1.00 85.50 129 ASP A CA 1
ATOM 1041 C C . ASP A 1 129 ? 6.695 -20.421 -20.344 1.00 85.50 129 ASP A C 1
ATOM 1043 O O . ASP A 1 129 ? 6.272 -20.483 -19.181 1.00 85.50 129 ASP A O 1
ATOM 1047 N N . LYS A 1 130 ? 6.170 -19.609 -21.261 1.00 85.25 130 LYS A N 1
ATOM 1048 C CA . LYS A 1 130 ? 4.995 -18.785 -21.012 1.00 85.25 130 LYS A CA 1
ATOM 1049 C C . LYS A 1 130 ? 3.745 -19.659 -20.972 1.00 85.25 130 LYS A C 1
ATOM 1051 O O . LYS A 1 130 ? 3.398 -20.320 -21.951 1.00 85.25 130 LYS A O 1
ATOM 1056 N N . VAL A 1 131 ? 3.008 -19.577 -19.876 1.00 86.88 131 VAL A N 1
ATOM 1057 C CA . VAL A 1 131 ? 1.655 -20.104 -19.749 1.00 86.88 131 VAL A CA 1
ATOM 1058 C C . VAL A 1 131 ? 0.694 -19.044 -20.271 1.00 86.88 131 VAL A C 1
ATOM 1060 O O . VAL A 1 131 ? 0.423 -18.026 -19.627 1.00 86.88 131 VAL A O 1
ATOM 1063 N N . ASN A 1 132 ? 0.183 -19.271 -21.481 1.00 83.12 132 ASN A N 1
ATOM 1064 C CA . ASN A 1 132 ? -0.826 -18.403 -22.081 1.00 83.12 132 ASN A CA 1
ATOM 1065 C C . ASN A 1 132 ? -2.027 -18.228 -21.143 1.00 83.12 132 ASN A C 1
ATOM 1067 O O . ASN A 1 132 ? -2.359 -19.129 -20.382 1.00 83.12 132 ASN A O 1
ATOM 1071 N N . SER A 1 133 ? -2.670 -17.063 -21.236 1.00 80.88 133 SER A N 1
ATOM 1072 C CA . SER A 1 133 ? -3.714 -16.556 -20.334 1.00 80.88 133 SER A CA 1
ATOM 1073 C C . SER A 1 133 ? -3.246 -16.238 -18.909 1.00 80.88 133 SER A C 1
ATOM 1075 O O . SER A 1 133 ? -3.368 -15.081 -18.516 1.00 80.88 133 SER A O 1
ATOM 1077 N N . SER A 1 134 ? -2.648 -17.188 -18.183 1.00 83.94 134 SER A N 1
ATOM 1078 C CA . SER A 1 134 ? -2.170 -16.971 -16.809 1.00 83.94 134 SER A CA 1
ATOM 1079 C C . SER A 1 134 ? -1.116 -15.868 -16.755 1.00 83.94 134 SER A C 1
ATOM 1081 O O . SER A 1 134 ? -1.339 -14.842 -16.125 1.00 83.94 134 SER A O 1
ATOM 1083 N N . ASP A 1 135 ? -0.028 -16.007 -17.518 1.00 84.00 135 ASP A N 1
ATOM 1084 C CA . ASP A 1 135 ? 1.056 -15.015 -17.543 1.00 84.00 135 ASP A CA 1
ATOM 1085 C C . ASP A 1 135 ? 0.682 -13.748 -18.315 1.00 84.00 135 ASP A C 1
ATOM 1087 O O . ASP A 1 135 ? 1.346 -12.729 -18.216 1.00 84.00 135 ASP A O 1
ATOM 1091 N N . THR A 1 136 ? -0.359 -13.780 -19.149 1.00 82.94 136 THR A N 1
ATOM 1092 C CA . THR A 1 136 ? -0.755 -12.585 -19.923 1.00 82.94 136 THR A CA 1
ATOM 1093 C C . THR A 1 136 ? -1.697 -11.685 -19.135 1.00 82.94 136 THR A C 1
ATOM 1095 O O . THR A 1 136 ? -1.677 -10.475 -19.323 1.00 82.94 136 THR A O 1
ATOM 1098 N N . TRP A 1 137 ? -2.498 -12.277 -18.252 1.00 87.50 137 TRP A N 1
ATOM 1099 C CA . TRP A 1 137 ? -3.569 -11.605 -17.527 1.00 87.50 137 TRP A CA 1
ATOM 1100 C C . TRP A 1 137 ? -3.439 -11.797 -16.015 1.00 87.50 137 TRP A C 1
ATOM 1102 O O . TRP A 1 137 ? -4.450 -11.763 -15.326 1.00 87.50 137 TRP A O 1
ATOM 1112 N N . ALA A 1 138 ? -2.231 -12.025 -15.488 1.00 91.00 138 ALA A N 1
ATOM 1113 C CA . ALA A 1 138 ? -2.029 -12.418 -14.091 1.00 91.00 138 ALA A CA 1
ATOM 1114 C C . ALA A 1 138 ? -2.718 -11.450 -13.118 1.00 91.00 138 ALA A C 1
ATOM 1116 O O . ALA A 1 138 ? -3.610 -11.856 -12.374 1.00 91.00 138 ALA A O 1
ATOM 1117 N N . GLN A 1 139 ? -2.399 -10.156 -13.212 1.00 94.00 139 GLN A N 1
ATOM 1118 C CA . GLN A 1 139 ? -2.994 -9.143 -12.342 1.00 94.00 139 GLN A CA 1
ATOM 1119 C C . GLN A 1 139 ? -4.510 -8.995 -12.559 1.00 94.00 139 GLN A C 1
ATOM 1121 O O . GLN A 1 139 ? -5.268 -8.895 -11.598 1.00 94.00 139 GLN A O 1
ATOM 1126 N N . PHE A 1 140 ? -4.980 -9.069 -13.808 1.00 93.44 140 PHE A N 1
ATOM 1127 C CA . PHE A 1 140 ? -6.415 -9.046 -14.116 1.00 93.44 140 PHE A CA 1
ATOM 1128 C C . PHE A 1 140 ? -7.159 -10.242 -13.517 1.00 93.44 140 PHE A C 1
ATOM 1130 O O . PHE A 1 140 ? -8.284 -10.099 -13.047 1.00 93.44 140 PHE A O 1
ATOM 1137 N N . ASN A 1 141 ? -6.545 -11.426 -13.516 1.00 93.69 141 ASN A N 1
ATOM 1138 C CA . ASN A 1 141 ? -7.119 -12.623 -12.917 1.00 93.69 141 ASN A CA 1
ATOM 1139 C C . ASN A 1 141 ? -7.199 -12.480 -11.393 1.00 93.69 141 ASN A C 1
ATOM 1141 O O . ASN A 1 141 ? -8.235 -12.816 -10.819 1.00 93.69 141 ASN A O 1
ATOM 1145 N N . VAL A 1 142 ? -6.154 -11.943 -10.751 1.00 95.44 142 VAL A N 1
ATOM 1146 C CA . VAL A 1 142 ? -6.162 -11.629 -9.311 1.00 95.44 142 VAL A CA 1
ATOM 1147 C C . VAL A 1 142 ? -7.271 -10.629 -8.993 1.00 95.44 142 VAL A C 1
ATOM 1149 O O . VAL A 1 142 ? -8.137 -10.935 -8.175 1.00 95.44 142 VAL A O 1
ATOM 1152 N N . SER A 1 143 ? -7.321 -9.494 -9.698 1.00 95.56 143 SER A N 1
ATOM 1153 C CA . SER A 1 143 ? -8.381 -8.490 -9.546 1.00 95.56 143 SER A CA 1
ATOM 1154 C C . SER A 1 143 ? -9.776 -9.098 -9.708 1.00 95.56 143 SER A C 1
ATOM 1156 O O . SER A 1 143 ? -10.632 -8.938 -8.837 1.00 95.56 143 SER A O 1
ATOM 1158 N N . ARG A 1 144 ? -10.000 -9.890 -10.764 1.00 95.56 144 ARG A N 1
ATOM 1159 C CA . ARG A 1 144 ? -11.279 -10.566 -11.010 1.00 95.56 144 ARG A CA 1
ATOM 1160 C C . ARG A 1 144 ? -11.699 -11.449 -9.836 1.00 95.56 144 ARG A C 1
ATOM 1162 O O . ARG A 1 144 ? -12.871 -11.432 -9.457 1.00 95.56 144 ARG A O 1
ATOM 1169 N N . TRP A 1 145 ? -10.779 -12.233 -9.279 1.00 96.44 145 TRP A N 1
ATOM 1170 C CA . TRP A 1 145 ? -11.086 -13.097 -8.140 1.00 96.44 145 TRP A CA 1
ATOM 1171 C C . TRP A 1 145 ? -11.301 -12.305 -6.856 1.00 96.44 145 TRP A C 1
ATOM 1173 O O . TRP A 1 145 ? -12.241 -12.616 -6.126 1.00 96.44 145 TRP A O 1
ATOM 1183 N N . MET A 1 146 ? -10.517 -11.254 -6.610 1.00 97.62 146 MET A N 1
ATOM 1184 C CA . MET A 1 146 ? -10.767 -10.352 -5.487 1.00 97.62 146 MET A CA 1
ATOM 1185 C C . MET A 1 146 ? -12.151 -9.712 -5.589 1.00 97.62 146 MET A C 1
ATOM 1187 O O . MET A 1 146 ? -12.874 -9.710 -4.603 1.00 97.62 146 MET A O 1
ATOM 1191 N N . CYS A 1 147 ? -12.566 -9.257 -6.773 1.00 97.12 147 CYS A N 1
ATOM 1192 C CA . CYS A 1 147 ? -13.904 -8.710 -7.004 1.00 97.12 147 CYS A CA 1
ATOM 1193 C C . CYS A 1 147 ? -15.017 -9.735 -6.773 1.00 97.12 147 CYS A C 1
ATOM 1195 O O . CYS A 1 147 ? -16.035 -9.438 -6.152 1.00 97.12 147 CYS A O 1
ATOM 1197 N N . TYR A 1 148 ? -14.832 -10.960 -7.268 1.00 97.44 148 TYR A N 1
ATOM 1198 C CA . TYR A 1 148 ? -15.801 -12.032 -7.058 1.00 97.44 148 TYR A CA 1
ATOM 1199 C C . TYR A 1 148 ? -15.965 -12.357 -5.567 1.00 97.44 148 TYR A C 1
ATOM 1201 O O . TYR A 1 148 ? -17.083 -12.489 -5.069 1.00 97.44 148 TYR A O 1
ATOM 1209 N N . TYR A 1 149 ? -14.851 -12.481 -4.844 1.00 97.56 149 TYR A N 1
ATOM 1210 C CA . TYR A 1 149 ? -14.881 -12.837 -3.434 1.00 97.56 149 TYR A CA 1
ATOM 1211 C C . TYR A 1 149 ? -15.286 -11.675 -2.535 1.00 97.56 149 TYR A C 1
ATOM 1213 O O . TYR A 1 149 ? -15.934 -11.928 -1.522 1.00 97.56 149 TYR A O 1
ATOM 1221 N N . SER A 1 150 ? -14.971 -10.425 -2.875 1.00 96.94 150 SER A N 1
ATOM 1222 C CA . SER A 1 150 ? -15.389 -9.275 -2.068 1.00 96.94 150 SER A CA 1
ATOM 1223 C C . SER A 1 150 ? -16.905 -9.122 -2.072 1.00 96.94 150 SER A C 1
ATOM 1225 O O . SER A 1 150 ? -17.495 -8.933 -1.014 1.00 96.94 150 SER A O 1
ATOM 1227 N N . ALA A 1 151 ? -17.555 -9.340 -3.219 1.00 95.62 151 ALA A N 1
ATOM 1228 C CA . ALA A 1 151 ? -19.014 -9.358 -3.312 1.00 95.62 151 ALA A CA 1
ATOM 1229 C C . ALA A 1 151 ? -19.653 -10.490 -2.486 1.00 95.62 151 ALA A C 1
ATOM 1231 O O . ALA A 1 151 ? -20.786 -10.363 -2.028 1.00 95.62 151 ALA A O 1
ATOM 1232 N N . LYS A 1 152 ? -18.936 -11.604 -2.297 1.00 95.81 152 LYS A N 1
ATOM 1233 C CA . LYS A 1 152 ? -19.419 -12.760 -1.532 1.00 95.81 152 LYS A CA 1
ATOM 1234 C C . LYS A 1 152 ? -19.200 -12.620 -0.025 1.00 95.81 152 LYS A C 1
ATOM 1236 O O . LYS A 1 152 ? -20.042 -13.076 0.743 1.00 95.81 152 LYS A O 1
ATOM 1241 N N . TRP A 1 153 ? -18.066 -12.059 0.386 1.00 96.19 153 TRP A N 1
ATOM 1242 C CA . TRP A 1 153 ? -17.601 -12.090 1.776 1.00 96.19 153 TRP A CA 1
ATOM 1243 C C . TRP A 1 153 ? -17.608 -10.724 2.469 1.00 96.19 153 TRP A C 1
ATOM 1245 O O . TRP A 1 153 ? -17.436 -10.675 3.680 1.00 96.19 153 TRP A O 1
ATOM 1255 N N . ASN A 1 154 ? -17.838 -9.630 1.737 1.00 95.69 154 ASN A N 1
ATOM 1256 C CA . ASN A 1 154 ? -17.949 -8.271 2.275 1.00 95.69 154 ASN A CA 1
ATOM 1257 C C . ASN A 1 154 ? -16.827 -7.904 3.283 1.00 95.69 154 ASN A C 1
ATOM 1259 O O . ASN A 1 154 ? -17.102 -7.674 4.473 1.00 95.69 154 ASN A O 1
ATOM 1263 N N . PRO A 1 155 ? -15.553 -7.922 2.839 1.00 97.44 155 PRO A N 1
ATOM 1264 C CA . PRO A 1 155 ? -14.417 -7.702 3.725 1.00 97.44 155 PRO A CA 1
ATOM 1265 C C . PRO A 1 155 ? -14.397 -6.288 4.313 1.00 97.44 155 PRO A C 1
ATOM 1267 O O . PRO A 1 155 ? -14.867 -5.338 3.698 1.00 97.44 155 PRO A O 1
ATOM 1270 N N . ASP A 1 156 ? -13.835 -6.157 5.512 1.00 97.56 156 ASP A N 1
ATOM 1271 C CA . ASP A 1 156 ? -13.709 -4.891 6.242 1.00 97.56 156 ASP A CA 1
ATOM 1272 C C . ASP A 1 156 ? -12.636 -3.974 5.632 1.00 97.56 156 ASP A C 1
ATOM 1274 O O . ASP A 1 156 ? -12.807 -2.756 5.566 1.00 97.56 156 ASP A O 1
ATOM 1278 N N . PHE A 1 157 ? -11.524 -4.559 5.180 1.00 98.44 157 PHE A N 1
ATOM 1279 C CA . PHE A 1 157 ? -10.392 -3.875 4.550 1.00 98.44 157 PHE A CA 1
ATOM 1280 C C . PHE A 1 157 ? -9.458 -4.881 3.852 1.00 98.44 157 PHE A C 1
ATOM 1282 O O . PHE A 1 157 ? -9.656 -6.101 3.919 1.00 98.44 157 PHE A O 1
ATOM 1289 N N . VAL A 1 158 ? -8.432 -4.359 3.178 1.00 98.69 158 VAL A N 1
ATOM 1290 C CA . VAL A 1 158 ? -7.371 -5.124 2.515 1.00 98.69 158 VAL A CA 1
ATOM 1291 C C . VAL A 1 158 ? -6.035 -4.869 3.214 1.00 98.69 158 VAL A C 1
ATOM 1293 O O . VAL A 1 158 ? -5.667 -3.724 3.469 1.00 98.69 158 VAL A O 1
ATOM 1296 N N . VAL A 1 159 ? -5.301 -5.938 3.501 1.00 98.62 159 VAL A N 1
ATOM 1297 C CA . VAL A 1 159 ? -3.904 -5.917 3.939 1.00 98.62 159 VAL A CA 1
ATOM 1298 C C . VAL A 1 159 ? -3.028 -6.202 2.728 1.00 98.62 159 VAL A C 1
ATOM 1300 O O . VAL A 1 159 ? -3.147 -7.243 2.085 1.00 98.62 159 VAL A O 1
ATOM 1303 N N . ASN A 1 160 ? -2.156 -5.259 2.421 1.00 97.88 160 ASN A N 1
ATOM 1304 C CA . ASN A 1 160 ? -1.234 -5.297 1.309 1.00 97.88 160 ASN A CA 1
ATOM 1305 C C . ASN A 1 160 ? 0.196 -5.523 1.831 1.00 97.88 160 ASN A C 1
ATOM 1307 O O . ASN A 1 160 ? 0.715 -4.726 2.610 1.00 97.88 160 ASN A O 1
ATOM 1311 N N . LEU A 1 161 ? 0.809 -6.624 1.402 1.00 97.12 161 LEU A N 1
ATOM 1312 C CA . LEU A 1 161 ? 2.075 -7.157 1.903 1.00 97.12 161 LEU A CA 1
ATOM 1313 C C . LEU A 1 161 ? 3.308 -6.658 1.134 1.00 97.12 161 LEU A C 1
ATOM 1315 O O . LEU A 1 161 ? 4.406 -7.134 1.402 1.00 97.12 161 LEU A O 1
ATOM 1319 N N . GLY A 1 162 ? 3.143 -5.694 0.227 1.00 95.44 162 GLY A N 1
ATOM 1320 C CA . GLY A 1 162 ? 4.238 -5.124 -0.554 1.00 95.44 162 GLY A CA 1
ATOM 1321 C C . GLY A 1 162 ? 4.400 -5.765 -1.927 1.00 95.44 162 GLY A C 1
ATOM 1322 O O . GLY A 1 162 ? 3.566 -6.563 -2.367 1.00 95.44 162 GLY A O 1
ATOM 1323 N N . ASP A 1 163 ? 5.457 -5.340 -2.616 1.00 94.44 163 ASP A N 1
ATOM 1324 C CA . ASP A 1 163 ? 5.687 -5.594 -4.036 1.00 94.44 163 ASP A CA 1
ATOM 1325 C C . ASP A 1 163 ? 4.510 -5.093 -4.888 1.00 94.44 163 ASP A C 1
ATOM 1327 O O . ASP A 1 163 ? 3.874 -5.777 -5.702 1.00 94.44 163 ASP A O 1
ATOM 1331 N N . ASN A 1 164 ? 4.216 -3.819 -4.641 1.00 94.88 164 ASN A N 1
ATOM 1332 C CA . ASN A 1 164 ? 3.076 -3.086 -5.172 1.00 94.88 164 ASN A CA 1
ATOM 1333 C C . ASN A 1 164 ? 3.266 -2.721 -6.641 1.00 94.88 164 ASN A C 1
ATOM 1335 O O . ASN A 1 164 ? 2.300 -2.679 -7.404 1.00 94.88 164 ASN A O 1
ATOM 1339 N N . PHE A 1 165 ? 4.509 -2.432 -7.039 1.00 92.44 165 PHE A N 1
ATOM 1340 C CA . PHE A 1 165 ? 4.852 -2.029 -8.399 1.00 92.44 165 PHE A CA 1
ATOM 1341 C C . PHE A 1 165 ? 6.177 -2.655 -8.846 1.00 92.44 165 PHE A C 1
ATOM 1343 O O . PHE A 1 165 ? 7.260 -2.225 -8.455 1.00 92.44 165 PHE A O 1
ATOM 1350 N N . TYR A 1 166 ? 6.105 -3.643 -9.735 1.00 90.94 166 TYR A N 1
ATOM 1351 C CA . TYR A 1 166 ? 7.296 -4.271 -10.304 1.00 90.94 166 TYR A CA 1
ATOM 1352 C C . TYR A 1 166 ? 7.863 -3.492 -11.501 1.00 90.94 166 TYR A C 1
ATOM 1354 O O . TYR A 1 166 ? 7.143 -2.827 -12.245 1.00 90.94 166 TYR A O 1
ATOM 1362 N N . TRP A 1 167 ? 9.163 -3.592 -11.789 1.00 85.19 167 TRP A N 1
ATOM 1363 C CA . TRP A 1 167 ? 10.203 -4.337 -11.050 1.00 85.19 167 TRP A CA 1
ATOM 1364 C C . TRP A 1 167 ? 10.960 -3.481 -10.036 1.00 85.19 167 TRP A C 1
ATOM 1366 O O . TRP A 1 167 ? 11.903 -3.968 -9.421 1.00 85.19 167 TRP A O 1
ATOM 1376 N N . GLY A 1 168 ? 10.604 -2.206 -9.926 1.00 86.31 168 GLY A N 1
ATOM 1377 C CA . GLY A 1 168 ? 11.397 -1.236 -9.193 1.00 86.31 168 GLY A CA 1
ATOM 1378 C C . GLY A 1 168 ? 10.585 -0.093 -8.618 1.00 86.31 168 GLY A C 1
ATOM 1379 O O . GLY A 1 168 ? 11.044 1.041 -8.635 1.00 86.31 168 GLY A O 1
ATOM 1380 N N . GLY A 1 169 ? 9.356 -0.360 -8.196 1.00 89.75 169 GLY A N 1
ATOM 1381 C CA . GLY A 1 169 ? 8.492 0.617 -7.568 1.00 89.75 169 GLY A CA 1
ATOM 1382 C C . GLY A 1 169 ? 7.845 1.558 -8.577 1.00 89.75 169 GLY A C 1
ATOM 1383 O O . GLY A 1 169 ? 7.614 1.242 -9.752 1.00 89.75 169 GLY A O 1
ATOM 1384 N N . ILE A 1 170 ? 7.516 2.749 -8.093 1.00 91.69 170 ILE A N 1
ATOM 1385 C CA . ILE A 1 170 ? 6.900 3.799 -8.898 1.00 91.69 170 ILE A CA 1
ATOM 1386 C C . ILE A 1 170 ? 8.002 4.473 -9.723 1.00 91.69 170 ILE A C 1
ATOM 1388 O O . ILE A 1 170 ? 9.006 4.936 -9.183 1.00 91.69 170 ILE A O 1
ATOM 1392 N N . ASN A 1 171 ? 7.810 4.530 -11.039 1.00 88.69 171 ASN A N 1
ATOM 1393 C CA . ASN A 1 171 ? 8.769 5.000 -12.038 1.00 88.69 171 ASN A CA 1
ATOM 1394 C C . ASN A 1 171 ? 8.843 6.533 -12.086 1.00 88.69 171 ASN A C 1
ATOM 1396 O O . ASN A 1 171 ? 8.514 7.182 -13.080 1.00 88.69 171 ASN A O 1
ATOM 1400 N N . VAL A 1 172 ? 9.251 7.105 -10.964 1.00 89.69 172 VAL A N 1
ATOM 1401 C CA . VAL A 1 172 ? 9.566 8.515 -10.749 1.00 89.69 172 VAL A CA 1
ATOM 1402 C C . VAL A 1 172 ? 10.773 8.582 -9.819 1.00 89.69 172 VAL A C 1
ATOM 1404 O O . VAL A 1 172 ? 11.072 7.618 -9.125 1.00 89.69 172 VAL A O 1
ATOM 1407 N N . GLN A 1 173 ? 11.464 9.716 -9.774 1.00 90.56 173 GLN A N 1
ATOM 1408 C CA . GLN A 1 173 ? 12.580 9.907 -8.848 1.00 90.56 173 GLN A CA 1
ATOM 1409 C C . GLN A 1 173 ? 12.078 10.000 -7.394 1.00 90.56 173 GLN A C 1
ATOM 1411 O O . GLN A 1 173 ? 11.141 10.756 -7.124 1.00 90.56 173 GLN A O 1
ATOM 1416 N N . CYS A 1 174 ? 12.720 9.284 -6.465 1.00 91.19 174 CYS A N 1
ATOM 1417 C CA . CYS A 1 174 ? 12.457 9.425 -5.028 1.00 91.19 174 CYS A CA 1
ATOM 1418 C C . CYS A 1 174 ? 12.948 10.758 -4.452 1.00 91.19 174 CYS A C 1
ATOM 1420 O O . CYS A 1 174 ? 13.790 11.443 -5.041 1.00 91.19 174 CYS A O 1
ATOM 1422 N N . GLY A 1 175 ? 12.453 11.097 -3.262 1.00 90.81 175 GLY A N 1
ATOM 1423 C CA . GLY A 1 175 ? 12.794 12.316 -2.529 1.00 90.81 175 GLY A CA 1
ATOM 1424 C C . GLY A 1 175 ? 11.898 13.502 -2.878 1.00 90.81 175 GLY A C 1
ATOM 1425 O O . GLY A 1 175 ? 12.275 14.651 -2.641 1.00 90.81 175 GLY A O 1
ATOM 1426 N N . ALA A 1 176 ? 10.732 13.248 -3.473 1.00 92.25 176 ALA A N 1
ATOM 1427 C CA . ALA A 1 176 ? 9.744 14.291 -3.694 1.00 92.25 176 ALA A CA 1
ATOM 1428 C C . ALA A 1 176 ? 9.040 14.650 -2.369 1.00 92.25 176 ALA A C 1
ATOM 1430 O O . ALA A 1 176 ? 8.886 13.787 -1.507 1.00 92.25 176 ALA A O 1
ATOM 1431 N N . PRO A 1 177 ? 8.583 15.906 -2.200 1.00 94.56 177 PRO A N 1
ATOM 1432 C CA . PRO A 1 177 ? 7.771 16.289 -1.047 1.00 94.56 177 PRO A CA 1
ATOM 1433 C C . PRO A 1 177 ? 6.543 15.385 -0.870 1.00 94.56 177 PRO A C 1
ATOM 1435 O O . PRO A 1 177 ? 5.913 14.986 -1.852 1.00 94.56 177 PRO A O 1
ATOM 1438 N N . MET A 1 178 ? 6.185 15.090 0.381 1.00 95.44 178 MET A N 1
ATOM 1439 C CA . MET A 1 178 ? 5.108 14.151 0.726 1.00 95.44 178 MET A CA 1
ATOM 1440 C C . MET A 1 178 ? 3.704 14.617 0.321 1.00 95.44 178 MET A C 1
ATOM 1442 O O . MET A 1 178 ? 2.801 13.798 0.171 1.00 95.44 178 MET A O 1
ATOM 1446 N N . ASP A 1 179 ? 3.515 15.916 0.102 1.00 94.56 179 ASP A N 1
ATOM 1447 C CA . ASP A 1 179 ? 2.286 16.498 -0.442 1.00 94.56 179 ASP A CA 1
ATOM 1448 C C . ASP A 1 179 ? 2.195 16.406 -1.974 1.00 94.56 179 ASP A C 1
ATOM 1450 O O . ASP A 1 179 ? 1.205 16.838 -2.573 1.00 94.56 179 ASP A O 1
ATOM 1454 N N . LYS A 1 180 ? 3.210 15.822 -2.624 1.00 93.06 180 LYS A N 1
ATOM 1455 C CA . LYS A 1 180 ? 3.319 15.757 -4.076 1.00 93.06 180 LYS A CA 1
ATOM 1456 C C . LYS A 1 180 ? 3.591 14.341 -4.575 1.00 93.06 180 LYS A C 1
ATOM 1458 O O . LYS A 1 180 ? 4.732 13.892 -4.680 1.00 93.06 180 LYS A O 1
ATOM 1463 N N . VAL A 1 181 ? 2.518 13.698 -5.028 1.00 95.50 181 VAL A N 1
ATOM 1464 C CA . VAL A 1 181 ? 2.592 12.485 -5.849 1.00 95.50 181 VAL A CA 1
ATOM 1465 C C . VAL A 1 181 ? 3.013 12.862 -7.273 1.00 95.50 181 VAL A C 1
ATOM 1467 O O . VAL A 1 181 ? 2.334 13.636 -7.947 1.00 95.50 181 VAL A O 1
ATOM 1470 N N . GLN A 1 182 ? 4.144 12.325 -7.728 1.00 93.19 182 GLN A N 1
ATOM 1471 C CA . GLN A 1 182 ? 4.775 12.673 -9.005 1.00 93.19 182 GLN A CA 1
ATOM 1472 C C . GLN A 1 182 ? 4.270 11.841 -10.187 1.00 93.19 182 GLN A C 1
ATOM 1474 O O . GLN A 1 182 ? 4.352 12.311 -11.319 1.00 93.19 182 GLN A O 1
ATOM 1479 N N . ASP A 1 183 ? 3.763 10.624 -9.956 1.00 90.44 183 ASP A N 1
ATOM 1480 C CA . ASP A 1 183 ? 3.149 9.826 -11.023 1.00 90.44 183 ASP A CA 1
ATOM 1481 C C . ASP A 1 183 ? 1.823 10.485 -11.449 1.00 90.44 183 ASP A C 1
ATOM 1483 O O . ASP A 1 183 ? 0.875 10.522 -10.657 1.00 90.44 183 ASP A O 1
ATOM 1487 N N . PRO A 1 184 ? 1.704 10.992 -12.691 1.00 80.12 184 PRO A N 1
ATOM 1488 C CA . PRO A 1 184 ? 0.546 11.765 -13.137 1.00 80.12 184 PRO A CA 1
ATOM 1489 C C . PRO A 1 184 ? -0.681 10.890 -13.459 1.00 80.12 184 PRO A C 1
ATOM 1491 O O . PRO A 1 184 ? -1.569 11.319 -14.195 1.00 80.12 184 PRO A O 1
ATOM 1494 N N . GLY A 1 185 ? -0.742 9.666 -12.927 1.00 76.44 185 GLY A N 1
ATOM 1495 C CA . GLY A 1 185 ? -1.825 8.712 -13.156 1.00 76.44 185 GLY A CA 1
ATOM 1496 C C . GLY A 1 185 ? -1.495 7.645 -14.182 1.00 76.44 185 GLY A C 1
ATOM 1497 O O . GLY A 1 185 ? -2.401 7.135 -14.837 1.00 76.44 185 GLY A O 1
ATOM 1498 N N . PHE A 1 186 ? -0.221 7.289 -14.333 1.00 84.56 186 PHE A N 1
ATOM 1499 C CA . PHE A 1 186 ? 0.164 6.177 -15.184 1.00 84.56 186 PHE A CA 1
ATOM 1500 C C . PHE A 1 186 ? 0.173 4.871 -14.392 1.00 84.56 186 PHE A C 1
ATOM 1502 O O . PHE A 1 186 ? -0.650 3.999 -14.667 1.00 84.56 186 PHE A O 1
ATOM 1509 N N . GLN A 1 187 ? 1.027 4.734 -13.376 1.00 91.00 187 GLN A N 1
ATOM 1510 C CA . GLN A 1 187 ? 1.097 3.501 -12.585 1.00 91.00 187 GLN A CA 1
ATOM 1511 C C . GLN A 1 187 ? -0.049 3.394 -11.587 1.00 91.00 187 GLN A C 1
ATOM 1513 O O . GLN A 1 187 ? -0.755 2.386 -11.595 1.00 91.00 187 GLN A O 1
ATOM 1518 N N . TRP A 1 188 ? -0.308 4.433 -10.793 1.00 93.69 188 TRP A N 1
ATOM 1519 C CA . TRP A 1 188 ? -1.391 4.411 -9.806 1.00 93.69 188 TRP A CA 1
ATOM 1520 C C . TRP A 1 188 ? -2.746 4.137 -10.442 1.00 93.69 188 TRP A C 1
ATOM 1522 O O . TRP A 1 188 ? -3.499 3.296 -9.958 1.00 93.69 188 TRP A O 1
ATOM 1532 N N . SER A 1 189 ? -3.041 4.793 -11.566 1.00 91.94 189 SER A N 1
ATOM 1533 C CA . SER A 1 189 ? -4.321 4.600 -12.248 1.00 91.94 189 SER A CA 1
ATOM 1534 C C . SER A 1 189 ? -4.461 3.184 -12.809 1.00 91.94 189 SER A C 1
ATOM 1536 O O . SER A 1 189 ? -5.467 2.523 -12.572 1.00 91.94 189 SER A O 1
ATOM 1538 N N . ASN A 1 190 ? -3.458 2.683 -13.534 1.00 90.19 190 ASN A N 1
ATOM 1539 C CA . ASN A 1 190 ? -3.593 1.442 -14.307 1.00 90.19 190 ASN A CA 1
ATOM 1540 C C . ASN A 1 190 ? -3.282 0.168 -13.515 1.00 90.19 190 ASN A C 1
ATOM 1542 O O . ASN A 1 190 ? -3.874 -0.873 -13.788 1.00 90.19 190 ASN A O 1
ATOM 1546 N N . VAL A 1 191 ? -2.359 0.232 -12.553 1.00 93.81 191 VAL A N 1
ATOM 1547 C CA . VAL A 1 191 ? -1.968 -0.926 -11.733 1.00 93.81 191 VAL A CA 1
ATOM 1548 C C . VAL A 1 191 ? -2.868 -1.053 -10.508 1.00 93.81 191 VAL A C 1
ATOM 1550 O O . VAL A 1 191 ? -3.152 -2.170 -10.094 1.00 93.81 191 VAL A O 1
ATOM 1553 N N . TYR A 1 192 ? -3.351 0.056 -9.940 1.00 96.00 192 TYR A N 1
ATOM 1554 C CA . TYR A 1 192 ? -4.089 0.031 -8.677 1.00 96.00 192 TYR A CA 1
ATOM 1555 C C . TYR A 1 192 ? -5.538 0.514 -8.797 1.00 96.00 192 TYR A C 1
ATOM 1557 O O . TYR A 1 192 ? -6.461 -0.256 -8.520 1.00 96.00 192 TYR A O 1
ATOM 1565 N N . GLU A 1 193 ? -5.765 1.766 -9.202 1.00 95.88 193 GLU A N 1
ATOM 1566 C CA . GLU A 1 193 ? -7.091 2.381 -9.078 1.00 95.88 193 GLU A CA 1
ATOM 1567 C C . GLU A 1 193 ? -8.116 1.760 -10.018 1.00 95.88 193 GLU A C 1
ATOM 1569 O O . GLU A 1 193 ? -9.125 1.231 -9.562 1.00 95.88 193 GLU A O 1
ATOM 1574 N N . SER A 1 194 ? -7.840 1.741 -11.320 1.00 93.38 194 SER A N 1
ATOM 1575 C CA . SER A 1 194 ? -8.727 1.108 -12.300 1.00 93.38 194 SER A CA 1
ATOM 1576 C C . SER A 1 194 ? -8.732 -0.416 -12.188 1.00 93.38 194 SER A C 1
ATOM 1578 O O . SER A 1 194 ? -9.773 -1.036 -12.412 1.00 93.38 194 SER A O 1
ATOM 1580 N N . MET A 1 195 ? -7.604 -1.020 -11.799 1.00 93.75 195 MET A N 1
ATOM 1581 C CA . MET A 1 195 ? -7.464 -2.471 -11.693 1.00 93.75 195 MET A CA 1
ATOM 1582 C C . MET A 1 195 ? -8.368 -3.056 -10.608 1.00 93.75 195 MET A C 1
ATOM 1584 O O . MET A 1 195 ? -8.979 -4.094 -10.831 1.00 93.75 195 MET A O 1
ATOM 1588 N N . TYR A 1 196 ? -8.489 -2.392 -9.457 1.00 95.81 196 TYR A N 1
ATOM 1589 C CA . TYR A 1 196 ? -9.250 -2.877 -8.301 1.00 95.81 196 TYR A CA 1
ATOM 1590 C C . TYR A 1 196 ? -10.459 -1.975 -8.000 1.00 95.81 196 TYR A C 1
ATOM 1592 O O . TYR A 1 196 ? -10.658 -1.539 -6.868 1.00 95.81 196 TYR A O 1
ATOM 1600 N N . SER A 1 197 ? -11.255 -1.686 -9.035 1.00 93.88 197 SER A N 1
ATOM 1601 C CA . SER A 1 197 ? -12.334 -0.680 -9.022 1.00 93.88 197 SER A CA 1
ATOM 1602 C C . SER A 1 197 ? -13.762 -1.229 -8.896 1.00 93.88 197 SER A C 1
ATOM 1604 O O . SER A 1 197 ? -14.710 -0.452 -8.936 1.00 93.88 197 SER A O 1
ATOM 1606 N N . CYS A 1 198 ? -13.957 -2.543 -8.770 1.00 94.75 198 CYS A N 1
ATOM 1607 C CA . CYS A 1 198 ? -15.301 -3.122 -8.671 1.00 94.75 198 CYS A CA 1
ATOM 1608 C C . CYS A 1 198 ? -16.022 -2.720 -7.376 1.00 94.75 198 CYS A C 1
ATOM 1610 O O . CYS A 1 198 ? -15.387 -2.611 -6.330 1.00 94.75 198 CYS A O 1
ATOM 1612 N N . ASP A 1 199 ? -17.352 -2.603 -7.430 1.00 93.50 199 ASP A N 1
ATOM 1613 C CA . ASP A 1 199 ? -18.203 -2.046 -6.366 1.00 93.50 199 ASP A CA 1
ATOM 1614 C C . ASP A 1 199 ? -17.889 -2.568 -4.953 1.00 93.50 199 ASP A C 1
ATOM 1616 O O . ASP A 1 199 ? -17.794 -1.789 -4.013 1.00 93.50 199 ASP A O 1
ATOM 1620 N N . ALA A 1 200 ? -17.684 -3.880 -4.793 1.00 91.38 200 ALA A N 1
ATOM 1621 C CA . ALA A 1 200 ? -17.439 -4.496 -3.485 1.00 91.38 200 ALA A CA 1
ATOM 1622 C C . ALA A 1 200 ? -15.988 -4.357 -2.971 1.00 91.38 200 ALA A C 1
ATOM 1624 O O . ALA A 1 200 ? -15.716 -4.686 -1.820 1.00 91.38 200 ALA A O 1
ATOM 1625 N N . LEU A 1 201 ? -15.042 -3.910 -3.806 1.00 93.50 201 LEU A N 1
ATOM 1626 C CA . LEU A 1 201 ? -13.702 -3.474 -3.376 1.00 93.50 201 LEU A CA 1
ATOM 1627 C C . LEU A 1 201 ? -13.593 -1.949 -3.295 1.00 93.50 201 LEU A C 1
ATOM 1629 O O . LEU A 1 201 ? -12.750 -1.426 -2.562 1.00 93.50 201 LEU A O 1
ATOM 1633 N N . GLN A 1 202 ? -14.424 -1.239 -4.057 1.00 88.38 202 GLN A N 1
ATOM 1634 C CA . GLN A 1 202 ? -14.427 0.209 -4.120 1.00 88.38 202 GLN A CA 1
ATOM 1635 C C . GLN A 1 202 ? -14.757 0.781 -2.734 1.00 88.38 202 GLN A C 1
ATOM 1637 O O . GLN A 1 202 ? -15.787 0.489 -2.138 1.00 88.38 202 GLN A O 1
ATOM 1642 N N . GLY A 1 203 ? -13.845 1.594 -2.199 1.00 91.56 203 GLY A N 1
ATOM 1643 C CA . GLY A 1 203 ? -13.983 2.235 -0.885 1.00 91.56 203 GLY A CA 1
ATOM 1644 C C . GLY A 1 203 ? -13.324 1.495 0.285 1.00 91.56 203 GLY A C 1
ATOM 1645 O O . GLY A 1 203 ? -13.015 2.146 1.291 1.00 91.56 203 GLY A O 1
ATOM 1646 N N . LEU A 1 204 ? -13.024 0.196 0.145 1.00 97.19 204 LEU A N 1
ATOM 1647 C CA . LEU A 1 204 ? -12.250 -0.544 1.146 1.00 97.19 204 LEU A CA 1
ATOM 1648 C C . LEU A 1 204 ? -10.835 0.015 1.232 1.00 97.19 204 LEU A C 1
ATOM 1650 O O . LEU A 1 204 ? -10.188 0.220 0.203 1.00 97.19 204 LEU A O 1
ATOM 1654 N N . GLN A 1 205 ? -10.348 0.250 2.450 1.00 98.19 205 GLN A N 1
ATOM 1655 C CA . GLN A 1 205 ? -8.975 0.710 2.637 1.00 98.19 205 GLN A CA 1
ATOM 1656 C C . GLN A 1 205 ? -7.969 -0.411 2.400 1.00 98.19 205 GLN A C 1
ATOM 1658 O O . GLN A 1 205 ? -8.203 -1.554 2.786 1.00 98.19 205 GLN A O 1
ATOM 1663 N N . TRP A 1 206 ? -6.853 -0.052 1.774 1.00 98.56 206 TRP A N 1
ATOM 1664 C CA . TRP A 1 206 ? -5.703 -0.910 1.526 1.00 98.56 206 TRP A CA 1
ATOM 1665 C C . TRP A 1 206 ? -4.563 -0.440 2.414 1.00 98.56 206 TRP A C 1
ATOM 1667 O O . TRP A 1 206 ? -4.006 0.632 2.187 1.00 98.56 206 TRP A O 1
ATOM 1677 N N . LEU A 1 207 ? -4.260 -1.233 3.436 1.00 98.75 207 LEU A N 1
ATOM 1678 C CA . LEU A 1 207 ? -3.180 -0.985 4.382 1.00 98.75 207 LEU A CA 1
ATOM 1679 C C . LEU A 1 207 ? -1.903 -1.628 3.851 1.00 98.75 207 LEU A C 1
ATOM 1681 O O . LEU A 1 207 ? -1.853 -2.851 3.749 1.00 98.75 207 LEU A O 1
ATOM 1685 N N . GLY A 1 208 ? -0.919 -0.823 3.462 1.00 97.44 208 GLY A N 1
ATOM 1686 C CA . GLY A 1 208 ? 0.272 -1.292 2.749 1.00 97.44 208 GLY A CA 1
ATOM 1687 C C . GLY A 1 208 ? 1.557 -1.326 3.567 1.00 97.44 208 GLY A C 1
ATOM 1688 O O . GLY A 1 208 ? 1.691 -0.622 4.567 1.00 97.44 208 GLY A O 1
ATOM 1689 N N . VAL A 1 209 ? 2.512 -2.111 3.078 1.00 97.19 209 VAL A N 1
ATOM 1690 C CA . VAL A 1 209 ? 3.959 -2.003 3.332 1.00 97.19 209 VAL A CA 1
ATOM 1691 C C . VAL A 1 209 ? 4.707 -2.009 1.997 1.00 97.19 209 VAL A C 1
ATOM 1693 O O . VAL A 1 209 ? 4.112 -2.226 0.938 1.00 97.19 209 VAL A O 1
ATOM 1696 N N . LEU A 1 210 ? 6.015 -1.755 2.051 1.00 95.31 210 LEU A N 1
ATOM 1697 C CA . LEU A 1 210 ? 6.915 -1.896 0.909 1.00 95.31 210 LEU A CA 1
ATOM 1698 C C . LEU A 1 210 ? 7.525 -3.296 0.868 1.00 95.31 210 LEU A C 1
ATOM 1700 O O . LEU A 1 210 ? 8.000 -3.793 1.890 1.00 95.31 210 LEU A O 1
ATOM 1704 N N . GLY A 1 211 ? 7.577 -3.874 -0.326 1.00 93.06 211 GLY A N 1
ATOM 1705 C CA . GLY A 1 211 ? 8.446 -5.004 -0.644 1.00 93.06 211 GLY A CA 1
ATOM 1706 C C . GLY A 1 211 ? 9.764 -4.546 -1.274 1.00 93.06 211 GLY A C 1
ATOM 1707 O O . GLY A 1 211 ? 10.005 -3.347 -1.473 1.00 93.06 211 GLY A O 1
ATOM 1708 N N . ASN A 1 212 ? 10.627 -5.499 -1.607 1.00 88.75 212 ASN A N 1
ATOM 1709 C CA . ASN A 1 212 ? 11.956 -5.228 -2.151 1.00 88.75 212 ASN A CA 1
ATOM 1710 C C . ASN A 1 212 ? 11.878 -4.597 -3.546 1.00 88.75 212 ASN A C 1
ATOM 1712 O O . ASN A 1 212 ? 12.691 -3.731 -3.887 1.00 88.75 212 ASN A O 1
ATOM 1716 N N . HIS A 1 213 ? 10.866 -4.959 -4.341 1.00 90.06 213 HIS A N 1
ATOM 1717 C CA . HIS A 1 213 ? 10.650 -4.319 -5.632 1.00 90.06 213 HIS A CA 1
ATOM 1718 C C . HIS A 1 213 ? 10.175 -2.876 -5.483 1.00 90.06 213 HIS A C 1
ATOM 1720 O O . HIS A 1 213 ? 10.519 -2.052 -6.324 1.00 90.06 213 HIS A O 1
ATOM 1726 N N . ASP A 1 214 ? 9.473 -2.522 -4.406 1.00 92.38 214 ASP A N 1
ATOM 1727 C CA . ASP A 1 214 ? 9.036 -1.141 -4.183 1.00 92.38 214 ASP A CA 1
ATOM 1728 C C . ASP A 1 214 ? 10.189 -0.203 -3.816 1.00 92.38 214 ASP A C 1
ATOM 1730 O O . ASP A 1 214 ? 10.168 0.968 -4.194 1.00 92.38 214 ASP A O 1
ATOM 1734 N N . TYR A 1 215 ? 11.223 -0.727 -3.150 1.00 86.25 215 TYR A N 1
ATOM 1735 C CA . TYR A 1 215 ? 12.469 -0.018 -2.825 1.00 86.25 215 TYR A CA 1
ATOM 1736 C C . TYR A 1 215 ? 13.379 0.258 -4.025 1.00 86.25 215 TYR A C 1
ATOM 1738 O O . TYR A 1 215 ? 14.512 0.718 -3.880 1.00 86.25 215 TYR A O 1
ATOM 1746 N N . GLY A 1 216 ? 12.877 0.000 -5.226 1.00 69.88 216 GLY A N 1
ATOM 1747 C CA . GLY A 1 216 ? 13.600 0.211 -6.458 1.00 69.88 216 GLY A CA 1
ATOM 1748 C C . GLY A 1 216 ? 13.971 -1.086 -7.144 1.00 69.88 216 GLY A C 1
ATOM 1749 O O . GLY A 1 216 ? 14.192 -1.030 -8.347 1.00 69.88 216 GLY A O 1
ATOM 1750 N N . GLY A 1 217 ? 13.972 -2.238 -6.461 1.00 74.38 217 GLY A N 1
ATOM 1751 C CA . GLY A 1 217 ? 14.363 -3.531 -7.029 1.00 74.38 217 GLY A CA 1
ATOM 1752 C C . GLY A 1 217 ? 15.729 -3.463 -7.719 1.00 74.38 217 GLY A C 1
ATOM 1753 O O . GLY A 1 217 ? 16.752 -3.661 -7.083 1.00 74.38 217 GLY A O 1
ATOM 1754 N N . PHE A 1 218 ? 15.744 -3.130 -9.015 1.00 70.25 218 PHE A N 1
ATOM 1755 C CA . PHE A 1 218 ? 16.952 -2.875 -9.815 1.00 70.25 218 PHE A CA 1
ATOM 1756 C C . PHE A 1 218 ? 17.402 -1.392 -9.903 1.00 70.25 218 PHE A C 1
ATOM 1758 O O . PHE A 1 218 ? 18.433 -1.104 -10.505 1.00 70.25 218 PHE A O 1
ATOM 1765 N N . MET A 1 219 ? 16.626 -0.433 -9.386 1.00 75.81 219 MET A N 1
ATOM 1766 C CA . MET A 1 219 ? 16.850 1.018 -9.473 1.00 75.81 219 MET A CA 1
ATOM 1767 C C . MET A 1 219 ? 16.456 1.728 -8.167 1.00 75.81 219 MET A C 1
ATOM 1769 O O . MET A 1 219 ? 15.359 2.269 -8.044 1.00 75.81 219 MET A O 1
ATOM 1773 N N . PHE A 1 220 ? 17.379 1.788 -7.201 1.00 75.75 220 PHE A N 1
ATOM 1774 C CA . PHE A 1 220 ? 17.174 2.379 -5.862 1.00 75.75 220 PHE A CA 1
ATOM 1775 C C . PHE A 1 220 ? 16.804 3.879 -5.856 1.00 75.75 220 PHE A C 1
ATOM 1777 O O . PHE A 1 220 ? 16.452 4.445 -4.821 1.00 75.75 220 PHE A O 1
ATOM 1784 N N . THR A 1 221 ? 16.897 4.556 -7.004 1.00 84.69 221 THR A N 1
ATOM 1785 C CA . THR A 1 221 ? 16.489 5.958 -7.176 1.00 84.69 221 THR A CA 1
ATOM 1786 C C . THR A 1 221 ? 15.004 6.131 -7.504 1.00 84.69 221 THR A C 1
ATOM 1788 O O . THR A 1 221 ? 14.548 7.270 -7.612 1.00 84.69 221 THR A O 1
ATOM 1791 N N . ASN A 1 222 ? 14.250 5.041 -7.671 1.00 88.94 222 ASN A N 1
ATOM 1792 C CA . ASN A 1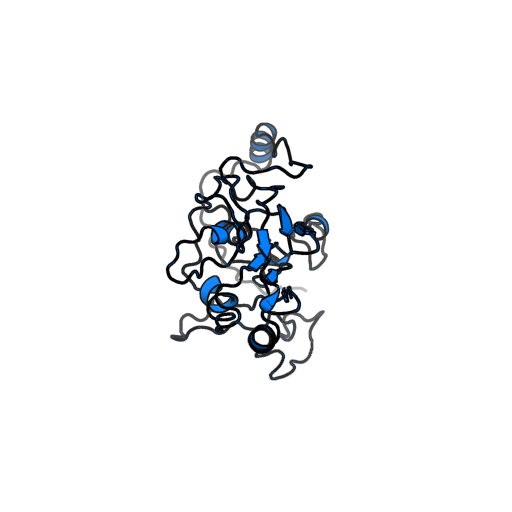 222 ? 12.810 5.100 -7.904 1.00 88.94 222 ASN A CA 1
ATOM 1793 C C . ASN A 1 222 ? 12.007 5.450 -6.650 1.00 88.94 222 ASN A C 1
ATOM 1795 O O . ASN A 1 222 ? 12.453 5.238 -5.525 1.00 88.94 222 ASN A O 1
ATOM 1799 N N . GLY A 1 223 ? 10.807 5.989 -6.875 1.00 91.69 223 GLY A N 1
ATOM 1800 C CA . GLY A 1 223 ? 9.936 6.636 -5.898 1.00 91.69 223 GLY A CA 1
ATOM 1801 C C . GLY A 1 223 ? 9.272 5.699 -4.894 1.00 91.69 223 GLY A C 1
ATOM 1802 O O . GLY A 1 223 ? 8.047 5.650 -4.830 1.00 91.69 223 GLY A O 1
ATOM 1803 N N . TRP A 1 224 ? 10.049 4.975 -4.090 1.00 93.06 224 TRP A N 1
ATOM 1804 C CA . TRP A 1 224 ? 9.547 4.164 -2.971 1.00 93.06 224 TRP A CA 1
ATOM 1805 C C . TRP A 1 224 ? 8.727 5.004 -1.975 1.00 93.06 224 TRP A C 1
ATOM 1807 O O . TRP A 1 224 ? 7.680 4.588 -1.482 1.00 93.06 224 TRP A O 1
ATOM 1817 N N . ASP A 1 225 ? 9.160 6.243 -1.740 1.00 94.38 225 ASP A N 1
ATOM 1818 C CA . ASP A 1 225 ? 8.520 7.238 -0.880 1.00 94.38 225 ASP A CA 1
ATOM 1819 C C . ASP A 1 225 ? 7.154 7.680 -1.418 1.00 94.38 225 ASP A C 1
ATOM 1821 O O . ASP A 1 225 ? 6.295 8.129 -0.660 1.00 94.38 225 ASP A O 1
ATOM 1825 N N . GLN A 1 226 ? 6.904 7.491 -2.715 1.00 95.88 226 GLN A N 1
ATOM 1826 C CA . GLN A 1 226 ? 5.636 7.838 -3.349 1.00 95.88 226 GLN A CA 1
ATOM 1827 C C . GLN A 1 226 ? 4.508 6.872 -2.983 1.00 95.88 226 GLN A C 1
ATOM 1829 O O . GLN A 1 226 ? 3.350 7.284 -2.999 1.00 95.88 226 GLN A O 1
ATOM 1834 N N . ALA A 1 227 ? 4.816 5.631 -2.592 1.00 96.25 227 ALA A N 1
ATOM 1835 C CA . ALA A 1 227 ? 3.834 4.729 -1.987 1.00 96.25 227 ALA A CA 1
ATOM 1836 C C . ALA A 1 227 ? 3.343 5.263 -0.635 1.00 96.25 227 ALA A C 1
ATOM 1838 O O . ALA A 1 227 ? 2.164 5.146 -0.315 1.00 96.25 227 ALA A O 1
ATOM 1839 N N . ILE A 1 228 ? 4.214 5.931 0.124 1.00 97.81 228 ILE A N 1
ATOM 1840 C CA . ILE A 1 228 ? 3.835 6.574 1.385 1.00 97.81 228 ILE A CA 1
ATOM 1841 C C . ILE A 1 228 ? 3.062 7.868 1.101 1.00 97.81 228 ILE A C 1
ATOM 1843 O O . ILE A 1 228 ? 1.966 8.064 1.627 1.00 97.81 228 ILE A O 1
ATOM 1847 N N . ALA A 1 229 ? 3.580 8.720 0.207 1.00 97.81 229 ALA A N 1
ATOM 1848 C CA . ALA A 1 229 ? 2.954 9.994 -0.165 1.00 97.81 229 ALA A CA 1
ATOM 1849 C C . ALA A 1 229 ? 1.532 9.818 -0.717 1.00 97.81 229 ALA A C 1
ATOM 1851 O O . ALA A 1 229 ? 0.659 10.652 -0.473 1.00 97.81 229 ALA A O 1
ATOM 1852 N N . TYR A 1 230 ? 1.258 8.705 -1.408 1.00 98.12 230 TYR A N 1
ATOM 1853 C CA . TYR A 1 230 ? -0.063 8.444 -1.978 1.00 98.12 230 TYR A CA 1
ATOM 1854 C C . TYR A 1 230 ? -1.182 8.324 -0.933 1.00 98.12 230 TYR A C 1
ATOM 1856 O O . TYR A 1 230 ? -2.342 8.563 -1.266 1.00 98.12 230 TYR A O 1
ATOM 1864 N 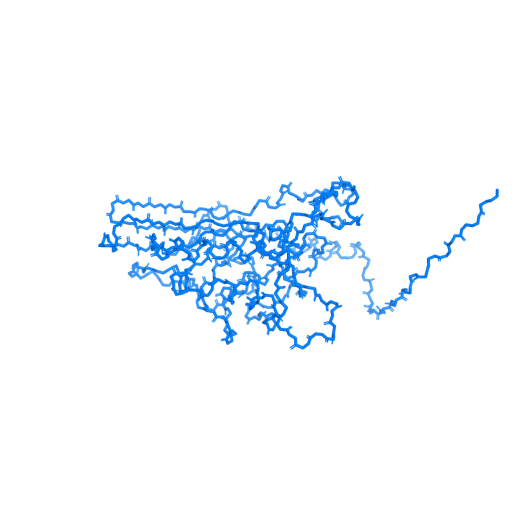N . THR A 1 231 ? -0.848 8.060 0.337 1.00 98.31 231 THR A N 1
ATOM 1865 C CA . THR A 1 231 ? -1.790 8.120 1.472 1.00 98.31 231 THR A CA 1
ATOM 1866 C C . THR A 1 231 ? -2.521 9.464 1.553 1.00 98.31 231 THR A C 1
ATOM 1868 O O . THR A 1 231 ? -3.701 9.503 1.891 1.00 98.31 231 THR A O 1
ATO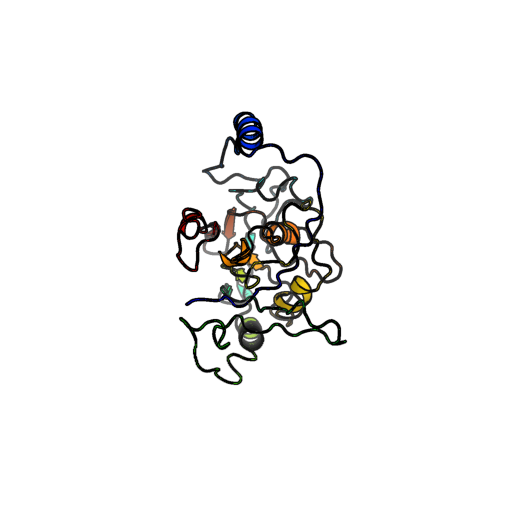M 1871 N N . TRP A 1 232 ? -1.847 10.559 1.187 1.00 97.81 232 TRP A N 1
ATOM 1872 C CA . TRP A 1 232 ? -2.396 11.921 1.193 1.00 97.81 232 TRP A CA 1
ATOM 1873 C C . TRP A 1 232 ? -2.727 12.445 -0.211 1.00 97.81 232 TRP A C 1
ATOM 1875 O O . TRP A 1 232 ? -2.942 13.644 -0.402 1.00 97.81 232 TRP A O 1
ATOM 1885 N N . SER A 1 233 ? -2.773 11.569 -1.219 1.00 96.38 233 SER A N 1
ATOM 1886 C CA . SER A 1 233 ? -3.001 11.967 -2.608 1.00 96.38 233 SER A CA 1
ATOM 1887 C C . SER A 1 233 ? -4.364 12.630 -2.803 1.00 96.38 233 SER A C 1
ATOM 1889 O O . SER A 1 233 ? -5.410 12.017 -2.588 1.00 96.38 233 SER A O 1
ATOM 1891 N N . LYS A 1 234 ? -4.343 13.865 -3.314 1.00 94.19 234 LYS A N 1
ATOM 1892 C CA . LYS A 1 234 ? -5.526 14.625 -3.758 1.00 94.19 234 LYS A CA 1
ATOM 1893 C C . LYS A 1 234 ? -5.702 14.593 -5.284 1.00 94.19 234 LYS A C 1
ATOM 1895 O O . LYS A 1 234 ? -6.427 15.413 -5.846 1.00 94.19 234 LYS A O 1
ATOM 1900 N N . LEU A 1 235 ? -5.002 13.689 -5.977 1.00 94.62 235 LEU A N 1
ATOM 1901 C CA . LEU A 1 235 ? -5.129 13.536 -7.427 1.00 94.62 235 LEU A CA 1
ATOM 1902 C C . LEU A 1 235 ? -6.546 13.076 -7.790 1.00 94.62 235 LEU A C 1
ATOM 1904 O O . LEU A 1 235 ? -7.130 12.248 -7.105 1.00 94.62 235 LEU A O 1
ATOM 1908 N N . HIS A 1 236 ? -7.089 13.583 -8.896 1.00 93.81 236 HIS A N 1
ATOM 1909 C CA . HIS A 1 236 ? -8.492 13.373 -9.286 1.00 93.81 236 HIS A CA 1
ATOM 1910 C C . HIS A 1 236 ? -8.891 11.905 -9.525 1.00 93.81 236 HIS A C 1
ATOM 1912 O O . HIS A 1 236 ? -10.075 11.587 -9.493 1.00 93.81 236 HIS A O 1
ATOM 1918 N N . PHE A 1 237 ? -7.925 11.025 -9.795 1.00 92.19 237 PHE A N 1
ATOM 1919 C CA . PHE A 1 237 ? -8.145 9.585 -9.960 1.00 92.19 237 PHE A CA 1
ATOM 1920 C C . PHE A 1 237 ? -7.890 8.782 -8.674 1.00 92.19 237 PHE A C 1
ATOM 1922 O O . PHE A 1 237 ? -8.135 7.580 -8.666 1.00 92.19 237 PHE A O 1
ATOM 1929 N N . SER A 1 238 ? -7.385 9.418 -7.610 1.00 95.62 238 SER A N 1
ATOM 1930 C CA . SER A 1 238 ? -7.217 8.778 -6.305 1.00 95.62 238 SER A CA 1
ATOM 1931 C C . SER A 1 238 ? -8.585 8.543 -5.680 1.00 95.62 238 SER A C 1
ATOM 1933 O O . SER A 1 238 ? -9.397 9.459 -5.549 1.00 95.62 238 SER A O 1
ATOM 1935 N N . SER A 1 239 ? -8.827 7.313 -5.246 1.00 96.12 239 SER A N 1
ATOM 1936 C CA . SER A 1 239 ? -10.018 6.951 -4.475 1.00 96.12 239 SER A CA 1
ATOM 1937 C C . SER A 1 239 ? -9.884 7.285 -2.983 1.00 96.12 239 SER A C 1
ATOM 1939 O O . SER A 1 239 ? -10.842 7.126 -2.227 1.00 96.12 239 SER A O 1
ATOM 1941 N N . GLY A 1 240 ? -8.690 7.695 -2.530 1.00 96.38 240 GLY A N 1
ATOM 1942 C CA . GLY A 1 240 ? -8.386 7.942 -1.116 1.00 96.38 240 GLY A CA 1
ATOM 1943 C C . GLY A 1 240 ? -8.420 6.681 -0.244 1.00 96.38 240 GLY A C 1
ATOM 1944 O O . GLY A 1 240 ? -8.567 6.773 0.978 1.00 96.38 240 GLY A O 1
ATOM 1945 N N . ARG A 1 241 ? -8.359 5.490 -0.857 1.00 97.62 241 ARG A N 1
ATOM 1946 C CA . ARG A 1 241 ? -8.446 4.197 -0.157 1.00 97.62 241 ARG A CA 1
ATOM 1947 C C . ARG A 1 241 ? -7.085 3.558 0.129 1.00 97.62 241 ARG A C 1
ATOM 1949 O O . ARG A 1 241 ? -7.023 2.622 0.914 1.00 97.62 241 ARG A O 1
ATOM 1956 N N . TRP A 1 242 ? -6.012 4.047 -0.483 1.00 98.31 242 TRP A N 1
ATOM 1957 C CA . TRP A 1 242 ? -4.652 3.632 -0.142 1.00 98.31 242 TRP A CA 1
ATOM 1958 C C . TRP A 1 242 ? -4.221 4.240 1.195 1.00 98.31 242 TRP A C 1
ATOM 1960 O O . TRP A 1 242 ? -4.435 5.430 1.422 1.00 98.31 242 TRP A O 1
ATOM 1970 N N . LEU A 1 243 ? -3.616 3.440 2.070 1.00 98.38 243 LEU A N 1
ATOM 1971 C CA . LEU A 1 243 ? -3.077 3.906 3.340 1.00 98.38 243 LEU A CA 1
ATOM 1972 C C . LEU A 1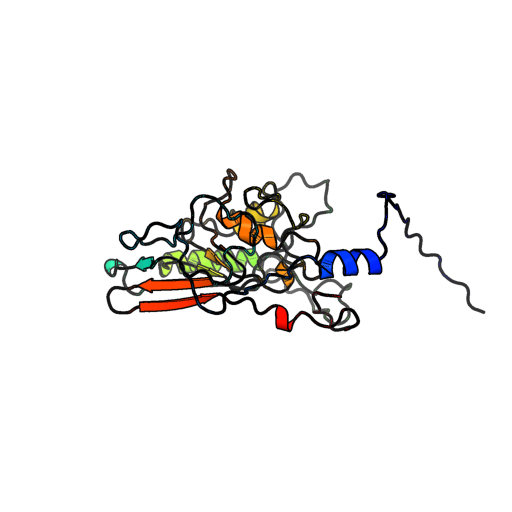 243 ? -1.773 3.174 3.657 1.00 98.38 243 LEU A C 1
ATOM 1974 O O . LEU A 1 243 ? -1.745 1.983 3.950 1.00 98.38 243 LEU A O 1
ATOM 1978 N N . GLN A 1 244 ? -0.686 3.929 3.625 1.00 98.31 244 GLN A N 1
ATOM 1979 C CA . GLN A 1 244 ? 0.633 3.523 4.077 1.00 98.31 244 GLN A CA 1
ATOM 1980 C C . GLN A 1 244 ? 1.325 4.775 4.637 1.00 98.31 244 GLN A C 1
ATOM 1982 O O . GLN A 1 244 ? 1.966 5.515 3.895 1.00 98.31 244 GLN A O 1
ATOM 1987 N N . PRO A 1 245 ? 1.147 5.084 5.929 1.00 97.50 245 PRO A N 1
ATOM 1988 C CA . PRO A 1 245 ? 1.586 6.352 6.508 1.00 97.50 245 PRO A CA 1
ATOM 1989 C C . PRO A 1 245 ? 3.103 6.425 6.702 1.00 97.50 245 PRO A C 1
ATOM 1991 O O . PRO A 1 245 ? 3.645 7.511 6.883 1.00 97.50 245 PRO A O 1
ATOM 1994 N N . SER A 1 246 ? 3.782 5.279 6.709 1.00 96.19 246 SER A N 1
ATOM 1995 C CA . SER A 1 246 ? 5.211 5.161 6.976 1.00 96.19 246 SER A CA 1
ATOM 1996 C C . SER A 1 246 ? 5.741 3.801 6.516 1.00 96.19 246 SER A C 1
ATOM 1998 O O . SER A 1 246 ? 4.997 2.994 5.955 1.00 96.19 246 SER A O 1
ATOM 2000 N N . LEU A 1 247 ? 7.029 3.538 6.755 1.00 94.69 247 LEU A N 1
ATOM 2001 C CA . LEU A 1 247 ? 7.661 2.253 6.438 1.00 94.69 247 LEU A CA 1
ATOM 2002 C C . LEU A 1 247 ? 7.178 1.119 7.348 1.00 94.69 247 LEU A C 1
ATOM 2004 O O . LEU A 1 247 ? 7.049 -0.021 6.916 1.00 94.69 247 LEU A O 1
ATOM 2008 N N . TYR A 1 248 ? 6.896 1.433 8.610 1.00 95.25 248 TYR A N 1
ATOM 2009 C CA . TYR A 1 248 ? 6.378 0.486 9.590 1.00 95.25 248 TYR A CA 1
ATOM 2010 C C . TYR A 1 248 ? 5.484 1.202 10.600 1.00 95.25 248 TYR A C 1
ATOM 2012 O O . TYR A 1 248 ? 5.793 2.307 11.054 1.00 95.25 248 TYR A O 1
ATOM 2020 N N . TYR A 1 249 ? 4.371 0.572 10.961 1.00 97.38 249 TYR A N 1
ATOM 2021 C CA . TYR A 1 249 ? 3.331 1.157 11.806 1.00 97.38 249 TYR A CA 1
ATOM 2022 C C . TYR A 1 249 ? 2.456 0.067 12.435 1.00 97.38 249 TYR A C 1
ATOM 2024 O O . TYR A 1 249 ? 2.524 -1.111 12.081 1.00 97.38 249 TYR A O 1
ATOM 2032 N N . LYS A 1 250 ? 1.630 0.456 13.404 1.00 97.12 250 LYS A N 1
ATOM 2033 C CA . LYS A 1 250 ? 0.697 -0.429 14.105 1.00 97.12 250 LYS A CA 1
ATOM 2034 C C . LYS A 1 250 ? -0.739 0.043 13.890 1.00 97.12 250 LYS A C 1
ATOM 2036 O O . LYS A 1 250 ? -1.020 1.232 14.013 1.00 97.12 250 LYS A O 1
ATOM 2041 N N . CYS A 1 251 ? -1.649 -0.896 13.642 1.00 97.25 251 CYS A N 1
ATOM 2042 C CA . CYS A 1 251 ? -3.085 -0.647 13.534 1.00 97.25 251 CYS A CA 1
ATOM 2043 C C . CYS A 1 251 ? -3.859 -1.447 14.591 1.00 97.25 251 CYS A C 1
ATOM 2045 O O . CYS A 1 251 ? -4.018 -2.660 14.429 1.00 97.25 251 CYS A O 1
ATOM 2047 N N . PRO A 1 252 ? -4.373 -0.797 15.645 1.00 97.00 252 PRO A N 1
ATOM 2048 C CA . PRO A 1 252 ? -5.336 -1.407 16.551 1.00 97.00 252 PRO A CA 1
ATOM 2049 C C . PRO A 1 252 ? -6.722 -1.488 15.894 1.00 97.00 252 PRO A C 1
ATOM 2051 O O . PRO A 1 252 ? -7.262 -0.485 15.418 1.00 97.00 252 PRO A O 1
ATOM 2054 N N . VAL A 1 253 ? -7.325 -2.673 15.897 1.00 97.88 253 VAL A N 1
ATOM 2055 C CA . VAL A 1 253 ? -8.659 -2.944 15.347 1.00 97.88 253 VAL A CA 1
ATOM 2056 C C . VAL A 1 253 ? -9.553 -3.540 16.428 1.00 97.88 253 VAL A C 1
ATOM 2058 O O . VAL A 1 253 ? -9.144 -4.442 17.161 1.00 97.88 253 VAL A O 1
ATOM 2061 N N . LYS A 1 254 ? -10.791 -3.058 16.525 1.00 97.44 254 LYS A N 1
ATOM 2062 C CA . LYS A 1 254 ? -11.805 -3.561 17.454 1.00 97.44 254 LYS A CA 1
ATOM 2063 C C . LYS A 1 254 ? -13.021 -4.093 16.710 1.00 97.44 254 LYS A C 1
ATOM 2065 O O . LYS A 1 254 ? -13.554 -3.436 15.820 1.00 97.44 254 LYS A O 1
ATOM 2070 N N . TYR A 1 255 ? -13.471 -5.256 17.146 1.00 97.06 255 TYR A N 1
ATOM 2071 C CA . TYR A 1 255 ? -14.746 -5.871 16.805 1.00 97.06 255 TYR A CA 1
ATOM 2072 C C . TYR A 1 255 ? -15.595 -5.967 18.076 1.00 97.06 255 TYR A C 1
ATOM 2074 O O . TYR A 1 255 ? -15.108 -5.680 19.173 1.00 97.06 255 TYR A O 1
ATOM 2082 N N . SER A 1 256 ? -16.860 -6.365 17.955 1.00 95.44 256 SER A N 1
ATOM 2083 C CA . SER A 1 256 ? -17.777 -6.422 19.102 1.00 95.44 256 SER A CA 1
ATOM 2084 C C . SER A 1 256 ? -17.304 -7.369 20.211 1.00 95.44 256 SER A C 1
ATOM 2086 O O . SER A 1 256 ? -17.511 -7.089 21.391 1.00 95.44 256 SER A O 1
ATOM 2088 N N . GLU A 1 257 ? -16.639 -8.469 19.845 1.00 95.44 257 GLU A N 1
ATOM 2089 C CA . GLU A 1 257 ? -16.248 -9.531 20.786 1.00 95.44 257 GLU A CA 1
ATOM 2090 C C . GLU A 1 257 ? -14.736 -9.639 21.024 1.00 95.44 257 GLU A C 1
ATOM 2092 O O . GLU A 1 257 ? -14.304 -10.266 21.993 1.00 95.44 257 GLU A O 1
ATOM 2097 N N . PHE A 1 258 ? -13.913 -9.050 20.156 1.00 96.62 258 PHE A N 1
ATOM 2098 C CA . PHE A 1 258 ? -12.459 -9.154 20.247 1.00 96.62 258 PHE A CA 1
ATOM 2099 C C . PHE A 1 258 ? -11.756 -7.929 19.664 1.00 96.62 258 PHE A C 1
ATOM 2101 O O . PHE A 1 258 ? -12.331 -7.137 18.921 1.00 96.62 258 PHE A O 1
ATOM 2108 N N . SER A 1 259 ? -10.473 -7.792 19.979 1.00 97.31 259 SER A N 1
ATOM 2109 C CA . SER A 1 259 ? -9.590 -6.807 19.365 1.00 97.31 259 SER A CA 1
ATOM 2110 C C . SER A 1 259 ? -8.369 -7.486 18.762 1.00 97.31 259 SER A C 1
ATOM 2112 O O . SER A 1 259 ? -7.962 -8.563 19.197 1.00 97.31 259 SER A O 1
ATOM 2114 N N . MET A 1 260 ? -7.764 -6.830 17.784 1.00 97.12 260 MET A N 1
ATOM 2115 C CA . MET A 1 260 ? -6.582 -7.296 17.078 1.00 97.12 260 MET A CA 1
ATOM 2116 C C . MET A 1 260 ? -5.620 -6.129 16.881 1.00 97.12 260 MET A C 1
ATOM 2118 O O . MET A 1 260 ? -6.026 -5.069 16.418 1.00 97.12 260 MET A O 1
ATOM 2122 N N . ASP A 1 261 ? -4.343 -6.346 17.175 1.00 97.31 261 ASP A N 1
ATOM 2123 C CA . ASP A 1 261 ? -3.272 -5.439 16.772 1.00 97.31 261 ASP A CA 1
ATOM 2124 C C . ASP A 1 261 ? -2.601 -5.993 15.512 1.00 97.31 261 ASP A C 1
ATOM 2126 O O . ASP A 1 261 ? -2.123 -7.130 15.509 1.00 97.31 261 ASP A O 1
ATOM 2130 N N . ILE A 1 262 ? -2.551 -5.190 14.449 1.00 97.75 262 ILE A N 1
ATOM 2131 C CA . ILE A 1 262 ? -1.830 -5.520 13.216 1.00 97.75 262 ILE A CA 1
ATOM 2132 C C . ILE A 1 262 ? -0.530 -4.719 13.185 1.00 97.75 262 ILE A C 1
ATOM 2134 O O . ILE A 1 262 ? -0.548 -3.494 13.319 1.00 97.75 262 ILE A O 1
ATOM 2138 N N . PHE A 1 263 ? 0.593 -5.405 12.987 1.00 97.00 263 PHE A N 1
ATOM 2139 C CA . PHE A 1 263 ? 1.913 -4.790 12.867 1.00 97.00 263 PHE A CA 1
ATOM 2140 C C . PHE A 1 263 ? 2.372 -4.848 11.412 1.00 97.00 263 PHE A C 1
ATOM 2142 O O . PHE A 1 263 ? 2.567 -5.930 10.863 1.00 97.00 263 PHE A O 1
ATOM 2149 N N . PHE A 1 264 ? 2.550 -3.678 10.809 1.00 97.25 264 PHE A N 1
ATOM 2150 C CA . PHE A 1 264 ? 3.101 -3.499 9.473 1.00 97.25 264 PHE A CA 1
ATOM 2151 C C . PHE A 1 264 ? 4.598 -3.247 9.620 1.00 97.25 264 PHE A C 1
ATOM 2153 O O . PHE A 1 264 ? 5.003 -2.297 10.293 1.00 97.25 264 PHE A O 1
ATOM 2160 N N . VAL A 1 265 ? 5.415 -4.138 9.061 1.00 94.19 265 VAL A N 1
ATOM 2161 C CA . VAL A 1 265 ? 6.862 -4.190 9.297 1.00 94.19 265 VAL A CA 1
ATOM 2162 C C . VAL A 1 265 ? 7.596 -4.094 7.969 1.00 94.19 265 VAL A C 1
ATOM 2164 O O . VAL A 1 265 ? 7.237 -4.779 7.018 1.00 94.19 265 VAL A O 1
ATOM 2167 N N . ASP A 1 266 ? 8.648 -3.282 7.938 1.00 92.12 266 ASP A N 1
ATOM 2168 C CA . ASP A 1 266 ? 9.592 -3.231 6.827 1.00 92.12 266 ASP A CA 1
ATOM 2169 C C . ASP A 1 266 ? 10.690 -4.283 7.031 1.00 92.12 266 ASP A C 1
ATOM 2171 O O . ASP A 1 266 ? 11.505 -4.181 7.954 1.00 92.12 266 ASP A O 1
ATOM 2175 N N . SER A 1 267 ? 10.690 -5.316 6.190 1.00 90.06 267 SER A N 1
ATOM 2176 C CA . SER A 1 267 ? 11.659 -6.413 6.233 1.00 90.06 267 SER A CA 1
ATOM 2177 C C . SER A 1 267 ? 12.806 -6.265 5.232 1.00 90.06 267 SER A C 1
ATOM 2179 O O . SER A 1 267 ? 13.659 -7.147 5.174 1.00 90.06 267 SER A O 1
ATOM 2181 N N . ASN A 1 268 ? 12.886 -5.170 4.472 1.00 85.12 268 ASN A N 1
ATOM 2182 C CA . ASN A 1 268 ? 13.844 -5.053 3.362 1.00 85.12 268 ASN A CA 1
ATOM 2183 C C . ASN A 1 268 ? 15.309 -5.027 3.804 1.00 85.12 268 ASN A C 1
ATOM 2185 O O . ASN A 1 268 ? 16.199 -5.273 2.996 1.00 85.12 268 ASN A O 1
ATOM 2189 N N . ILE A 1 269 ? 15.583 -4.822 5.097 1.00 80.50 269 ILE A N 1
ATOM 2190 C CA . ILE A 1 269 ? 16.926 -5.014 5.660 1.00 80.50 269 ILE A CA 1
ATOM 2191 C C . ILE A 1 269 ? 17.487 -6.421 5.388 1.00 80.50 269 ILE A C 1
ATOM 2193 O O . ILE A 1 269 ? 18.700 -6.583 5.340 1.00 80.50 269 ILE A O 1
ATOM 2197 N N . PHE A 1 270 ? 16.628 -7.428 5.198 1.00 77.88 270 PHE A N 1
ATOM 2198 C CA . PHE A 1 270 ? 17.046 -8.795 4.878 1.00 77.88 270 PHE A CA 1
ATOM 2199 C C . PHE A 1 270 ? 17.387 -9.007 3.394 1.00 77.88 270 PHE A C 1
ATOM 2201 O O . PHE A 1 270 ? 18.065 -9.982 3.080 1.00 77.88 270 PHE A O 1
ATOM 2208 N N . ASP A 1 271 ? 16.991 -8.078 2.519 1.00 76.69 271 ASP A N 1
ATOM 2209 C CA . ASP A 1 271 ? 17.324 -8.066 1.086 1.00 76.69 271 ASP A CA 1
ATOM 2210 C C . ASP A 1 271 ? 18.391 -7.010 0.730 1.00 76.69 271 ASP A C 1
ATOM 2212 O O . ASP A 1 271 ? 18.878 -6.948 -0.402 1.00 76.69 271 ASP A O 1
ATOM 2216 N N . ALA A 1 272 ? 18.800 -6.189 1.701 1.00 77.94 272 ALA A N 1
ATOM 2217 C CA . ALA A 1 272 ? 19.902 -5.244 1.577 1.00 77.94 272 ALA A CA 1
ATOM 2218 C C . ALA A 1 272 ? 21.229 -5.917 1.971 1.00 77.94 272 ALA A C 1
ATOM 2220 O O . ALA A 1 272 ? 21.537 -6.073 3.154 1.00 77.94 272 ALA A O 1
ATOM 2221 N N . ASN A 1 273 ? 22.032 -6.296 0.976 1.00 75.94 273 ASN A N 1
ATOM 2222 C CA . ASN A 1 273 ? 23.367 -6.866 1.169 1.00 75.94 273 ASN A CA 1
ATOM 2223 C C . ASN A 1 273 ? 24.468 -5.831 0.864 1.00 75.94 273 ASN A C 1
ATOM 2225 O O . ASN A 1 273 ? 24.196 -4.688 0.495 1.00 75.94 273 ASN A O 1
ATOM 2229 N N . ASP A 1 274 ? 25.739 -6.211 1.037 1.00 80.06 274 ASP A N 1
ATOM 2230 C CA . ASP A 1 274 ? 26.873 -5.383 0.598 1.00 80.06 274 ASP A CA 1
ATOM 2231 C C . ASP A 1 274 ? 26.749 -5.064 -0.903 1.00 80.06 274 ASP A C 1
ATOM 2233 O O . ASP A 1 274 ? 26.292 -5.904 -1.666 1.00 80.06 274 ASP A O 1
ATOM 2237 N N . TYR A 1 275 ? 27.154 -3.878 -1.362 1.00 75.06 275 TYR A N 1
ATOM 2238 C CA . TYR A 1 275 ? 27.007 -3.499 -2.778 1.00 75.06 275 TYR A CA 1
ATOM 2239 C C . TYR A 1 275 ? 27.804 -4.393 -3.751 1.00 75.06 275 TYR A C 1
ATOM 2241 O O . TYR A 1 275 ? 27.528 -4.417 -4.946 1.00 75.06 275 TYR A O 1
ATOM 2249 N N . HIS A 1 276 ? 28.808 -5.131 -3.264 1.00 79.06 276 HIS A N 1
ATOM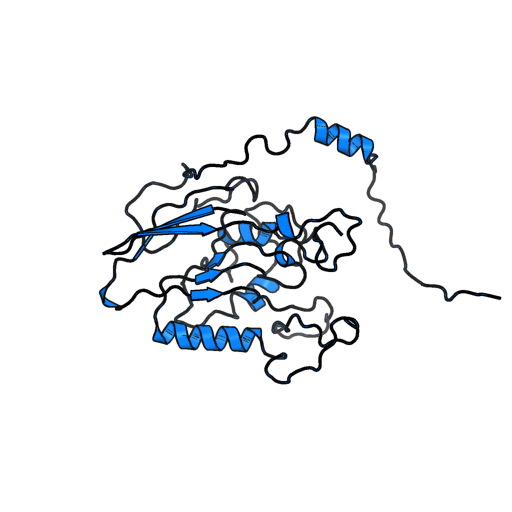 2250 C CA . HIS A 1 276 ? 29.518 -6.146 -4.043 1.00 79.06 276 HIS A CA 1
ATOM 2251 C C . HIS A 1 276 ? 28.842 -7.518 -4.034 1.00 79.06 276 HIS A C 1
ATOM 2253 O O . HIS A 1 276 ? 29.324 -8.438 -4.704 1.00 79.06 276 HIS A O 1
ATOM 2259 N N . ASP A 1 277 ? 27.781 -7.692 -3.251 1.00 75.00 277 ASP A N 1
ATOM 2260 C CA . ASP A 1 277 ? 27.024 -8.929 -3.215 1.00 75.00 277 ASP A CA 1
ATOM 2261 C C . ASP A 1 277 ? 26.367 -9.157 -4.580 1.00 75.00 277 ASP A C 1
ATOM 2263 O O . ASP A 1 277 ? 25.646 -8.313 -5.110 1.00 75.00 277 ASP A O 1
ATOM 2267 N N . THR A 1 278 ? 26.666 -10.317 -5.160 1.00 71.69 278 THR A N 1
ATOM 2268 C CA . THR A 1 278 ? 26.220 -10.708 -6.504 1.00 71.69 278 THR A CA 1
ATOM 2269 C C . THR A 1 278 ? 24.896 -11.469 -6.488 1.00 71.69 278 THR A C 1
ATOM 2271 O O . THR A 1 278 ? 24.481 -12.005 -7.519 1.00 71.69 278 THR A O 1
ATOM 2274 N N . SER A 1 279 ? 24.228 -11.545 -5.333 1.00 68.69 279 SER A N 1
ATOM 2275 C CA . SER A 1 279 ? 22.863 -12.044 -5.236 1.00 68.69 279 SER A CA 1
ATOM 2276 C C . SER A 1 279 ? 21.957 -11.226 -6.152 1.00 68.69 279 SER A C 1
ATOM 2278 O O . SER A 1 279 ? 21.939 -9.998 -6.134 1.00 68.69 279 SER A O 1
ATOM 2280 N N . GLY A 1 280 ? 21.171 -11.920 -6.976 1.00 64.19 280 GLY A N 1
ATOM 2281 C CA . GLY A 1 280 ? 20.255 -11.288 -7.932 1.00 64.19 280 GLY A CA 1
ATOM 2282 C C . GLY A 1 280 ? 19.066 -10.558 -7.294 1.00 64.19 280 GLY A C 1
ATOM 2283 O O . GLY A 1 280 ? 18.140 -10.200 -8.012 1.00 64.19 280 GLY A O 1
ATOM 2284 N N . HIS A 1 281 ? 19.067 -10.388 -5.971 1.00 64.81 281 HIS A N 1
ATOM 2285 C CA . HIS A 1 281 ? 18.008 -9.764 -5.179 1.00 64.81 281 HIS A CA 1
ATOM 2286 C C . HIS A 1 281 ? 18.546 -8.678 -4.224 1.00 64.81 281 HIS A C 1
ATOM 2288 O O . HIS A 1 281 ? 17.834 -8.262 -3.317 1.00 64.81 281 HIS A O 1
ATOM 2294 N N . ASN A 1 282 ? 19.797 -8.231 -4.396 1.00 70.38 282 ASN A N 1
ATOM 2295 C CA . ASN A 1 282 ? 20.384 -7.183 -3.564 1.00 70.38 282 ASN A CA 1
ATOM 2296 C C . ASN A 1 282 ? 19.868 -5.786 -3.949 1.00 70.38 282 ASN A C 1
ATOM 2298 O O . ASN A 1 282 ? 20.136 -5.307 -5.049 1.00 70.38 282 ASN A O 1
ATOM 2302 N N . ILE A 1 283 ? 19.208 -5.100 -3.014 1.00 71.69 283 ILE A N 1
ATOM 2303 C CA . ILE A 1 283 ? 18.681 -3.735 -3.216 1.00 71.69 283 ILE A CA 1
ATOM 2304 C C . ILE A 1 283 ? 19.809 -2.678 -3.276 1.00 71.69 283 ILE A C 1
ATOM 2306 O O . ILE A 1 283 ? 19.610 -1.572 -3.780 1.00 71.69 283 ILE A O 1
ATOM 2310 N N . CYS A 1 284 ? 21.009 -2.998 -2.779 1.00 59.22 284 CYS A N 1
ATOM 2311 C CA . CYS A 1 284 ? 22.170 -2.100 -2.767 1.00 59.22 284 CYS A CA 1
ATOM 2312 C C . CYS A 1 284 ? 23.161 -2.321 -3.929 1.00 59.22 284 CYS A C 1
ATOM 2314 O O . CYS A 1 284 ? 24.245 -1.732 -3.889 1.00 59.22 284 CYS A O 1
ATOM 2316 N N . GLY A 1 285 ? 22.821 -3.192 -4.890 1.00 51.94 285 GLY A N 1
ATOM 2317 C CA . GLY A 1 285 ? 23.680 -3.600 -6.014 1.00 51.94 285 GLY A CA 1
ATOM 2318 C C . GLY A 1 285 ? 23.886 -2.554 -7.108 1.00 51.94 285 GLY A C 1
ATOM 2319 O O . GLY A 1 285 ? 23.077 -1.604 -7.215 1.00 51.94 285 GLY A O 1
#

pLDDT: mean 81.81, std 20.33, range [25.62, 98.75]

Sequence (285 aa):
ETTTFNSVHGETTHRIGGLKSLYEVRKELQGKHMQPNLRTKPWRDAEVAEGHCKSRFQVREDPPELSTDLNGVELPETCFYDDSKGPHHIFVIGDWGGVIDWYDSNSHFVKSPKTADHTRKVFASHHRDKVNSSDTWAQFNVSRWMCYYSAKWNPDFVVNLGDNFYWGGINVQCGAPMDKVQDPGFQWSNVYESMYSCDALQGLQWLGVLGNHDYGGFMFTNGWDQAIAYTWSKLHFSSGRWLQPSLYYKCPVKYSEFSMDIFFVDSNIFDANDYHDTSGHNICG

Foldseek 3Di:
DDDDDDDPDDPPDPDDPDDDPPVRVVVVVVPDPPVVDQPPAEDEDPQDDQDPAELDWDDRLDADQAQAPCHRYETHEHEDAPCVLPDADEAEDELQAFADDPPDPPDPDQTAGFAPDQCDCVNVVRHDHDDPPCRGCVNLVVLVVCLVVLVVRLHSAYEYEAPQHPDFAAADFAPDGLLDQPPLCRRCVRRPQVSNPHPSSQPGAYEYAHDLNNCTQPHNRDHSSSLLSLCNDPRPSRSNRYHYPHNWYWHWYDYPPDIDIDTRHRPCVVQDDDLPDPPSRHSND

Radius of gyration: 21.59 Å; chains: 1; bounding box: 70×42×52 Å

=== Feature glossary ===
Legend for the data blocks above and below:

— What the protein is —

Sequence gives the chain of amino acids in standard one-letter code (A=alanine, C=cysteine, …, Y=tyrosine), read N→C. It is the only feature that is directly encoded by the gene; all structural features are derived from the folded form of this sequence.

The annotation block draws on four external resources. InterPro: which protein families and domains the sequence belongs to. GO: standardized terms for what the protein does, what process it participates in, and where in the cell it acts. CATH: which structural fold it has in the CATH hierarchy. Organism: the species of origin.

— Where its atoms are —

Atomic coordinates in PDBx/mmCIF format — the same representation the Protein Data Bank distributes. Each line of the _atom_site loop places one backbone atom in Cartesian space (units: ångströms, origin: arbitrary).

Six rendered views show the 3D structure from the faces of a cube — i.e. along ±x, ±y, ±z. Rendering representation is drawn randomly per protein from cartoon (secondary-structure ribbons), sticks (backbone bonds), or molecular surface; coloring is either N→C rainbow (blue at the N-terminus through red at the C-terminus) or one color per chain.

— Local backbone conformation —

DSSP 8-state secondary structure assigns each residue one of H (α-helix), G (3₁₀-helix), I (π-helix), E (extended β-strand), B (isolated β-bridge), T (hydrogen-bonded turn), S (bend), or '-' (coil). The assignment is computed from backbone hydrogen-bond geometry via the Kabsch–Sander algorithm.

P-SEA three-state annotation labels each residue as helix, strand, or coil based purely on the geometry of the Cα trace. It serves as a fallback when the full backbone (and thus DSSP) is unavailable.

φ (phi) and ψ (psi) are the two rotatable backbone dihedrals per residue: φ is the C(i-1)–N–Cα–C torsion, ψ is the N–Cα–C–N(i+1) torsion, both in degrees on (−180°, 180°]. α-helical residues cluster near (−60°, −45°); β-strand residues near (−120°, +130°). A Ramachandran plot is simply a scatter of (φ, ψ) for every residue.

— Global shape and packing —

Radius of gyration (Rg) is the root-mean-square distance of Cα atoms from their centroid — a single number for overall size and compactness. A globular domain of N residues has Rg ≈ 2.2·N^0.38 Å; an extended or disordered chain has a much larger Rg. The Cα contact count is the number of residue pairs whose Cα atoms are within 8 Å and are more than four positions apart in sequence — a standard proxy for tertiary packing density. The bounding box is the smallest axis-aligned box enclosing all Cα atoms.

Accessible surface area quantifies burial. A residue with SASA near zero is packed into the hydrophobic core; one with SASA >100 Å² sits on the surface. Computed here via the Shrake–Rupley numerical algorithm with a 1.4 Å probe.

The contact map is a binary N×N matrix image: pixel (i, j) is dark where Cα_i and Cα_j are within 8 Å and |i−j|>4. Because the |i−j|>4 filter removes local helical contacts, off-diagonal stripes parallel to the main diagonal indicate parallel β-sheets; stripes perpendicular to it indicate antiparallel β-sheets. The Ramachandran plot scatters every residue's (φ, ψ) pair against the sterically allowed regions. The PAE heatmap renders the predicted-aligned-error matrix.

— Structural neighborhood —

A 3Di character summarizes, for each residue, the relative orientation of the Cα frame of its nearest spatial neighbor. Because it encodes fold topology rather than chemistry, 3Di alignments detect remote structural similarity that sequence alignment misses.

Structural nearest neighbors (via Foldseek easy-search vs the PDB). Reported per hit: target PDB id, E-value, and alignment TM-score. A TM-score above ~0.5 is the conventional threshold for 'same fold'.

— Confidence and disorder —

For AlphaFold models, the B-factor field carries pLDDT — the model's own estimate of local accuracy on a 0–100 scale. Regions with pLDDT<50 should be treated as essentially unmodeled; they often correspond to intrinsically disordered segments.

B-factor (Debye–Waller factor) reflects atomic displacement in the crystal lattice. It is an experimental observable (units Å²), not a prediction; low values mean the atom is pinned down, high values mean it moves or is heterogeneous across the crystal.

Predicted Aligned Error (PAE) is an AlphaFold confidence matrix: entry (i, j) is the expected error in the position of residue j, in ångströms, when the prediction is superimposed on the true structure at residue i. Low PAE within a block of residues means that block is internally rigid and well-predicted; high PAE between two blocks means their relative placement is uncertain even if each block individually is confident.